Protein AF-A0A7S0S6U3-F1 (afdb_monomer_lite)

Structure (mmCIF, N/CA/C/O backbone):
data_AF-A0A7S0S6U3-F1
#
_entry.id   AF-A0A7S0S6U3-F1
#
loop_
_atom_site.group_PDB
_atom_site.id
_atom_site.type_symbol
_atom_site.label_atom_id
_atom_site.label_alt_id
_atom_site.label_comp_id
_atom_site.label_asym_id
_atom_site.label_entity_id
_atom_site.label_seq_id
_atom_site.pdbx_PDB_ins_code
_atom_site.Cartn_x
_atom_site.Cartn_y
_atom_site.Cartn_z
_atom_site.occupancy
_atom_site.B_iso_or_equiv
_atom_site.auth_seq_id
_atom_site.auth_comp_id
_atom_site.auth_asym_id
_atom_site.auth_atom_id
_atom_site.pdbx_PDB_model_num
ATOM 1 N N . MET A 1 1 ? -15.377 27.825 -7.750 1.00 37.22 1 MET A N 1
ATOM 2 C CA . MET A 1 1 ? -15.657 27.332 -6.383 1.00 37.22 1 MET A CA 1
ATOM 3 C C . MET A 1 1 ? -16.289 25.958 -6.512 1.00 37.22 1 MET A C 1
ATOM 5 O O . MET A 1 1 ? -17.388 25.868 -7.039 1.00 37.22 1 MET A O 1
ATOM 9 N N . GLY A 1 2 ? -15.567 24.891 -6.162 1.00 43.28 2 GLY A N 1
ATOM 10 C CA . GLY A 1 2 ? -16.087 23.524 -6.262 1.00 43.28 2 GLY A CA 1
ATOM 11 C C . GLY A 1 2 ? -17.053 23.244 -5.116 1.00 43.28 2 GLY A C 1
ATOM 12 O O . GLY A 1 2 ? -16.678 23.389 -3.955 1.00 43.28 2 GLY A O 1
ATOM 13 N N . ALA A 1 3 ? -18.295 22.890 -5.434 1.00 48.72 3 ALA A N 1
ATOM 14 C CA . ALA A 1 3 ? -19.284 22.514 -4.436 1.00 48.72 3 ALA A CA 1
ATOM 15 C C . ALA A 1 3 ? -18.858 21.204 -3.755 1.00 48.72 3 ALA A C 1
ATOM 17 O O . ALA A 1 3 ? -18.803 20.155 -4.398 1.00 48.72 3 ALA A O 1
ATOM 18 N N . SER A 1 4 ? -18.578 21.270 -2.452 1.00 55.97 4 SER A N 1
ATOM 19 C CA . SER A 1 4 ? -18.509 20.099 -1.574 1.00 55.97 4 SER A CA 1
ATOM 20 C C . SER A 1 4 ? -19.783 19.271 -1.764 1.00 55.97 4 SER A C 1
ATOM 22 O O . SER A 1 4 ? -20.866 19.721 -1.403 1.00 55.97 4 SER A O 1
ATOM 24 N N . HIS A 1 5 ? -19.663 18.079 -2.352 1.00 63.97 5 HIS A N 1
ATOM 25 C CA . HIS A 1 5 ? -20.781 17.155 -2.590 1.00 63.97 5 HIS A CA 1
ATOM 26 C C . HIS A 1 5 ? -21.331 16.496 -1.313 1.00 63.97 5 HIS A C 1
ATOM 28 O O . HIS A 1 5 ? -22.288 15.731 -1.398 1.00 63.97 5 HIS A O 1
ATOM 34 N N . ASN A 1 6 ? -20.773 16.789 -0.133 1.00 62.25 6 ASN A N 1
ATOM 35 C CA . ASN A 1 6 ? -21.321 16.278 1.117 1.00 62.25 6 ASN A CA 1
ATOM 36 C C . ASN A 1 6 ? -22.370 17.232 1.702 1.00 62.25 6 ASN A C 1
ATOM 38 O O . ASN A 1 6 ? -22.100 18.433 1.816 1.00 62.25 6 ASN A O 1
ATOM 42 N N . PRO A 1 7 ? -23.536 16.707 2.131 1.00 70.31 7 PRO A N 1
ATOM 43 C CA . PRO A 1 7 ? -24.468 17.455 2.958 1.00 70.31 7 PRO A CA 1
ATOM 44 C C . PRO A 1 7 ? -23.747 18.019 4.190 1.00 70.31 7 PRO A C 1
ATOM 46 O O . PRO A 1 7 ? -22.900 17.326 4.768 1.00 70.31 7 PRO A O 1
ATOM 49 N N . PRO A 1 8 ? -24.067 19.250 4.621 1.00 74.44 8 PRO A N 1
ATOM 50 C CA . PRO A 1 8 ? -23.479 19.817 5.827 1.00 74.44 8 PRO A CA 1
ATOM 51 C C . PRO A 1 8 ? -23.722 18.885 7.024 1.00 74.44 8 PRO A C 1
ATOM 53 O O . PRO A 1 8 ? -24.840 18.426 7.249 1.00 74.44 8 PRO A O 1
ATOM 56 N N . GLY A 1 9 ? -22.658 18.592 7.776 1.00 78.00 9 GLY A N 1
ATOM 57 C CA . GLY A 1 9 ? -22.704 17.722 8.956 1.00 78.00 9 GLY A CA 1
ATOM 58 C C . GLY A 1 9 ? -22.452 16.230 8.703 1.00 78.00 9 GLY A C 1
ATOM 59 O O . GLY A 1 9 ? -22.472 15.464 9.664 1.00 78.00 9 GLY A O 1
ATOM 60 N N . ILE A 1 10 ? -22.192 15.800 7.460 1.00 84.94 10 ILE A N 1
ATOM 61 C CA . ILE A 1 10 ? -21.750 14.426 7.169 1.00 84.94 10 ILE A CA 1
ATOM 62 C C . ILE A 1 10 ? -20.241 14.395 6.940 1.00 84.94 10 ILE A C 1
ATOM 64 O O . ILE A 1 10 ? -19.713 15.029 6.025 1.00 84.94 10 ILE A O 1
ATOM 68 N N . GLU A 1 11 ? -19.564 13.585 7.745 1.00 88.31 11 GLU A N 1
ATOM 69 C CA . GLU A 1 11 ? -18.133 13.330 7.634 1.00 88.31 11 GLU A CA 1
ATOM 70 C C . GLU A 1 11 ? -17.873 11.876 7.231 1.00 88.31 11 GLU A C 1
ATOM 72 O O . GLU A 1 11 ? -18.615 10.964 7.599 1.00 88.31 11 GLU A O 1
ATOM 77 N N . CYS A 1 12 ? -16.790 11.660 6.485 1.00 91.44 12 CYS A N 1
ATOM 78 C CA . CYS A 1 12 ? -16.298 10.337 6.124 1.00 91.44 12 CYS A CA 1
ATOM 79 C C . CYS A 1 12 ? -14.858 10.209 6.615 1.00 91.44 12 CYS A C 1
ATOM 81 O O . CYS A 1 12 ? -14.012 11.042 6.291 1.00 91.44 12 CYS A O 1
ATOM 83 N N . TRP A 1 13 ? -14.593 9.165 7.393 1.00 93.12 13 TRP A N 1
ATOM 84 C CA . TRP A 1 13 ? -13.302 8.924 8.023 1.00 93.12 13 TRP A CA 1
ATOM 85 C C . TRP A 1 13 ? -12.777 7.550 7.624 1.00 93.12 13 TRP A C 1
ATOM 87 O O . TRP A 1 13 ? -13.527 6.576 7.585 1.00 93.12 13 TRP A O 1
ATOM 97 N N . THR A 1 14 ? -11.472 7.465 7.370 1.00 93.94 14 THR A N 1
ATOM 98 C CA . THR A 1 14 ? -10.756 6.191 7.249 1.00 93.94 14 THR A CA 1
ATOM 99 C C . THR A 1 14 ? -9.864 6.034 8.468 1.00 93.94 14 THR A C 1
ATOM 101 O O . THR A 1 14 ? -9.012 6.881 8.727 1.00 93.94 14 THR A O 1
ATOM 104 N N . LEU A 1 15 ? -10.072 4.959 9.223 1.00 94.12 15 LEU A N 1
ATOM 105 C CA . LEU A 1 15 ? -9.249 4.610 10.376 1.00 94.12 15 LEU A CA 1
ATOM 106 C C . LEU A 1 15 ? -8.333 3.458 9.976 1.00 94.12 15 LEU A C 1
ATOM 108 O O . LEU A 1 15 ? -8.805 2.441 9.470 1.00 94.12 15 LEU A O 1
ATOM 112 N N . ILE A 1 16 ? -7.031 3.625 10.192 1.00 92.19 16 ILE A N 1
ATOM 113 C CA . ILE A 1 16 ? -6.017 2.636 9.823 1.00 92.19 16 ILE A CA 1
ATOM 114 C C . ILE A 1 16 ? -5.422 2.066 11.110 1.00 92.19 16 ILE A C 1
ATOM 116 O O . ILE A 1 16 ? -4.997 2.812 11.992 1.00 92.19 16 ILE A O 1
ATOM 120 N N . SER A 1 17 ? -5.421 0.740 11.232 1.00 91.69 17 SER A N 1
ATOM 121 C CA . SER A 1 17 ? -4.777 0.045 12.346 1.00 91.69 17 SER A CA 1
ATOM 122 C C . SER A 1 17 ? -3.273 -0.103 12.119 1.00 91.69 17 SER A C 1
ATOM 124 O O . SER A 1 17 ? -2.797 -0.007 10.993 1.00 91.69 17 SER A O 1
ATOM 126 N N . SER A 1 18 ? -2.528 -0.473 13.160 1.00 88.81 18 SER A N 1
ATOM 127 C CA . SER A 1 18 ? -1.154 -0.953 12.975 1.00 88.81 18 SER A CA 1
ATOM 128 C C . SER A 1 18 ? -1.105 -2.308 12.257 1.00 88.81 18 SER A C 1
ATOM 130 O O . SER A 1 18 ? -2.077 -3.076 12.257 1.00 88.81 18 SER A O 1
ATOM 132 N N . SER A 1 19 ? 0.062 -2.645 11.708 1.00 86.25 19 SER A N 1
ATOM 133 C CA . SER A 1 19 ? 0.347 -3.945 11.091 1.00 86.25 19 SER A CA 1
ATOM 134 C C . SER A 1 19 ? 0.195 -5.104 12.083 1.00 86.25 19 SER A C 1
ATOM 136 O O . SER A 1 19 ? -0.374 -6.148 11.753 1.00 86.25 19 SER A O 1
ATOM 138 N N . ALA A 1 20 ? 0.636 -4.911 13.331 1.00 88.62 20 ALA A N 1
ATOM 139 C CA . ALA A 1 20 ? 0.508 -5.897 14.401 1.00 88.62 20 ALA A CA 1
ATOM 140 C C . ALA A 1 20 ? -0.963 -6.211 14.716 1.00 88.62 20 ALA A C 1
ATOM 142 O O . ALA A 1 20 ? -1.332 -7.379 14.854 1.00 88.62 20 ALA A O 1
ATOM 143 N N . TYR A 1 21 ? -1.811 -5.180 14.773 1.00 92.81 21 TYR A N 1
ATOM 144 C CA . TYR A 1 21 ? -3.244 -5.350 14.988 1.00 92.81 21 TYR A CA 1
ATOM 145 C C . TYR A 1 21 ? -3.914 -6.057 13.802 1.00 92.81 21 TYR A C 1
ATOM 147 O O . TYR A 1 21 ? -4.679 -7.004 14.001 1.00 92.81 21 TYR A O 1
ATOM 155 N N . GLY A 1 22 ? -3.578 -5.661 12.568 1.00 92.06 22 GLY A N 1
ATOM 156 C CA . GLY A 1 22 ? -4.076 -6.322 11.358 1.00 92.06 22 GLY A CA 1
ATOM 157 C C . GLY A 1 22 ? -3.697 -7.806 11.303 1.00 92.06 22 GLY A C 1
ATOM 158 O O . GLY A 1 22 ? -4.527 -8.651 10.971 1.00 92.06 22 GLY A O 1
ATOM 159 N N . LYS A 1 23 ? -2.472 -8.156 11.717 1.00 91.25 23 LYS A N 1
ATOM 160 C CA . LYS A 1 23 ? -2.008 -9.550 11.806 1.00 91.25 23 LYS A CA 1
ATOM 161 C C . LYS A 1 23 ? -2.785 -10.364 12.845 1.00 91.25 23 LYS A C 1
ATOM 163 O O . LYS A 1 23 ? -3.073 -11.531 12.593 1.00 91.25 23 LYS A O 1
ATOM 168 N N . ALA A 1 24 ? -3.122 -9.763 13.986 1.00 93.75 24 ALA A N 1
ATOM 169 C CA . ALA A 1 24 ? -3.873 -10.422 15.056 1.00 93.75 24 ALA A CA 1
ATOM 170 C C . ALA A 1 24 ? -5.357 -10.655 14.712 1.00 93.75 24 ALA A C 1
ATOM 172 O O . ALA A 1 24 ? -5.961 -11.578 15.247 1.00 93.75 24 ALA A O 1
ATOM 173 N N . ASN A 1 25 ? -5.931 -9.853 13.809 1.00 94.00 25 ASN A N 1
ATOM 174 C CA . ASN A 1 25 ? -7.333 -9.950 13.377 1.00 94.00 25 ASN A CA 1
ATOM 175 C C . ASN A 1 25 ? -7.464 -10.464 11.928 1.00 94.00 25 ASN A C 1
ATOM 177 O O . ASN A 1 25 ? -8.429 -10.153 11.232 1.00 94.00 25 ASN A O 1
ATOM 181 N N . LYS A 1 26 ? -6.470 -11.220 11.442 1.00 92.88 26 LYS A N 1
ATOM 182 C CA . LYS A 1 26 ? -6.424 -11.696 10.056 1.00 92.88 26 LYS A CA 1
ATOM 183 C C . LYS A 1 26 ? -7.565 -12.676 9.764 1.00 92.88 26 LYS A C 1
ATOM 185 O O . LYS A 1 26 ? -7.751 -13.659 10.474 1.00 92.88 26 LYS A O 1
ATOM 190 N N . VAL A 1 27 ? -8.261 -12.435 8.658 1.00 94.00 27 VAL A N 1
ATOM 191 C CA . VAL A 1 27 ? -9.357 -13.250 8.106 1.00 94.00 27 VAL A CA 1
ATOM 192 C C . VAL A 1 27 ? -9.199 -13.352 6.580 1.00 94.00 27 VAL A C 1
ATOM 194 O O . VAL A 1 27 ? -8.316 -12.684 6.029 1.00 94.00 27 VAL A O 1
ATOM 197 N N . PRO A 1 28 ? -9.989 -14.176 5.864 1.00 91.94 28 PRO A N 1
ATOM 198 C CA . PRO A 1 28 ? -10.015 -14.136 4.403 1.00 91.94 28 PRO A CA 1
ATOM 199 C C . PRO A 1 28 ? -10.302 -12.717 3.891 1.00 91.94 28 PRO A C 1
ATOM 201 O O . PRO A 1 28 ? -11.307 -12.112 4.253 1.00 91.94 28 PRO A O 1
ATOM 204 N N . GLN A 1 29 ? -9.404 -12.181 3.059 1.00 86.06 29 GLN A N 1
ATOM 205 C CA . GLN A 1 29 ? -9.428 -10.774 2.634 1.00 86.06 29 GLN A CA 1
ATOM 206 C C . GLN A 1 29 ? -10.718 -10.387 1.892 1.00 86.06 29 GLN A C 1
ATOM 208 O O . GLN A 1 29 ? -11.240 -9.297 2.108 1.00 86.06 29 GLN A O 1
ATOM 213 N N . GLU A 1 30 ? -11.235 -11.294 1.062 1.00 88.62 30 GLU A N 1
ATOM 214 C CA . GLU A 1 30 ? -12.444 -11.081 0.251 1.00 88.62 30 GLU A CA 1
ATOM 215 C C . GLU A 1 30 ? -13.747 -11.381 1.012 1.00 88.62 30 GLU A C 1
ATOM 217 O O . GLU A 1 30 ? -14.837 -11.174 0.488 1.00 88.62 30 GLU A O 1
ATOM 222 N N . ALA A 1 31 ? -13.649 -11.902 2.239 1.00 90.62 31 ALA A N 1
ATOM 223 C CA . ALA A 1 31 ? -14.791 -12.374 3.016 1.00 90.62 31 ALA A CA 1
ATOM 224 C C . ALA A 1 31 ? -14.548 -12.155 4.514 1.00 90.62 31 ALA A C 1
ATOM 226 O O . ALA A 1 31 ? -14.377 -13.106 5.279 1.00 90.62 31 ALA A O 1
ATOM 227 N N . VAL A 1 32 ? -14.502 -10.884 4.924 1.00 93.88 32 VAL A N 1
ATOM 228 C CA . VAL A 1 32 ? -14.425 -10.499 6.339 1.00 93.88 32 VAL A CA 1
ATOM 229 C C . VAL A 1 32 ? -15.746 -10.884 7.020 1.00 93.88 32 VAL A C 1
ATOM 231 O O . VAL A 1 32 ? -16.784 -10.357 6.622 1.00 93.88 32 VAL A O 1
ATOM 234 N N . PRO A 1 33 ? -15.744 -11.778 8.029 1.00 96.06 33 PRO A N 1
ATOM 235 C CA . PRO A 1 33 ? -16.956 -12.112 8.773 1.00 96.06 33 PRO A CA 1
ATOM 236 C C . PRO A 1 33 ? -17.520 -10.887 9.500 1.00 96.06 33 PRO A C 1
ATOM 238 O O . PRO A 1 33 ? -16.756 -10.058 10.006 1.00 96.06 33 PRO A O 1
ATOM 241 N N . GLU A 1 34 ? -18.845 -10.795 9.590 1.00 96.12 34 GLU A N 1
ATOM 242 C CA . GLU A 1 34 ? -19.541 -9.654 10.197 1.00 96.12 34 GLU A CA 1
ATOM 243 C C . GLU A 1 34 ? -19.121 -9.446 11.661 1.00 96.12 34 GLU A C 1
ATOM 245 O O . GLU A 1 34 ? -18.909 -8.318 12.101 1.00 96.12 34 GLU A O 1
ATOM 250 N N . GLU A 1 35 ? -18.886 -10.526 12.409 1.00 96.69 35 GLU A N 1
ATOM 251 C CA . GLU A 1 35 ? -18.448 -10.458 13.806 1.00 96.69 35 GLU A CA 1
ATOM 252 C C . GLU A 1 35 ? -17.072 -9.788 13.934 1.00 96.69 35 GLU A C 1
ATOM 254 O O . GLU A 1 35 ? -16.819 -9.008 14.857 1.00 96.69 35 GLU A O 1
ATOM 259 N N . VAL A 1 36 ? -16.174 -10.060 12.982 1.00 96.25 36 VAL A N 1
ATOM 260 C CA . VAL A 1 36 ? -14.833 -9.464 12.946 1.00 96.25 36 VAL A CA 1
ATOM 261 C C . VAL A 1 36 ? -14.908 -8.010 12.501 1.00 96.25 36 VAL A C 1
ATOM 263 O O . VAL A 1 36 ? -14.241 -7.166 13.099 1.00 96.25 36 VAL A O 1
ATOM 266 N N . HIS A 1 37 ? -15.751 -7.690 11.515 1.00 96.31 37 HIS A N 1
ATOM 267 C CA . HIS A 1 37 ? -16.019 -6.305 11.120 1.00 96.31 37 HIS A CA 1
ATOM 268 C C . HIS A 1 37 ? -16.507 -5.481 12.313 1.00 96.31 37 HIS A C 1
ATOM 270 O O . HIS A 1 37 ? -15.945 -4.422 12.593 1.00 96.31 37 HIS A O 1
ATOM 276 N N . GLN A 1 38 ? -17.515 -5.963 13.044 1.00 96.06 38 GLN A N 1
ATOM 277 C CA . GLN A 1 38 ? -18.093 -5.252 14.188 1.00 96.06 38 GLN A CA 1
ATOM 278 C C . GLN A 1 38 ? -17.073 -5.046 15.310 1.00 96.06 38 GLN A C 1
ATOM 280 O O . GLN A 1 38 ? -16.967 -3.942 15.857 1.00 96.06 38 GLN A O 1
ATOM 285 N N . LYS A 1 39 ? -16.284 -6.082 15.618 1.00 96.81 39 LYS A N 1
ATOM 286 C CA . LYS A 1 39 ? -15.189 -6.009 16.592 1.00 96.81 39 LYS A CA 1
ATOM 287 C C . LYS A 1 39 ? -14.160 -4.948 16.197 1.00 96.81 39 LYS A C 1
ATOM 289 O O . LYS A 1 39 ? -13.886 -4.046 16.987 1.00 96.81 39 LYS A O 1
ATOM 294 N N . VAL A 1 40 ? -13.614 -5.032 14.981 1.00 96.88 40 VAL A N 1
ATOM 295 C CA . VAL A 1 40 ? -12.551 -4.130 14.505 1.00 96.88 40 VAL A CA 1
ATOM 296 C C . VAL A 1 40 ? -13.050 -2.690 14.401 1.00 96.88 40 VAL A C 1
ATOM 298 O O . VAL A 1 40 ? -12.382 -1.778 14.882 1.00 96.88 40 VAL A O 1
ATOM 301 N N . ALA A 1 41 ? -14.241 -2.468 13.839 1.00 96.31 41 ALA A N 1
ATOM 302 C CA . ALA A 1 41 ? -14.831 -1.134 13.752 1.00 96.31 41 ALA A CA 1
ATOM 303 C C . ALA A 1 41 ? -15.036 -0.515 15.145 1.00 96.31 41 ALA A C 1
ATOM 305 O O . ALA A 1 41 ? -14.718 0.655 15.358 1.00 96.31 41 ALA A O 1
ATOM 306 N N . GLY A 1 42 ? -15.522 -1.305 16.107 1.00 95.75 42 GLY A N 1
ATOM 307 C CA . GLY A 1 42 ? -15.691 -0.871 17.490 1.00 95.75 42 GLY A CA 1
ATOM 308 C C . GLY A 1 42 ? -14.376 -0.483 18.164 1.00 95.75 42 GLY A C 1
ATOM 309 O O . GLY A 1 42 ? -14.281 0.599 18.737 1.00 95.75 42 GLY A O 1
ATOM 310 N N . GLU A 1 43 ? -13.358 -1.337 18.054 1.00 96.81 43 GLU A N 1
ATOM 311 C CA . GLU A 1 43 ? -12.037 -1.107 18.650 1.00 96.81 43 GLU A CA 1
ATOM 312 C C . GLU A 1 43 ? -11.325 0.112 18.032 1.00 96.81 43 GLU A C 1
ATOM 314 O O . GLU A 1 43 ? -10.714 0.898 18.757 1.00 96.81 43 GLU A O 1
ATOM 319 N N . LEU A 1 44 ? -11.446 0.333 16.716 1.00 96.44 44 LEU A N 1
ATOM 320 C CA . LEU A 1 44 ? -10.885 1.520 16.057 1.00 96.44 44 LEU A CA 1
ATOM 321 C C . LEU A 1 44 ? -11.612 2.815 16.446 1.00 96.44 44 LEU A C 1
ATOM 323 O O . LEU A 1 44 ? -10.961 3.846 16.617 1.00 96.44 44 LEU A O 1
ATOM 327 N N . LEU A 1 45 ? -12.934 2.780 16.631 1.00 96.31 45 LEU A N 1
ATOM 328 C CA . LEU A 1 45 ? -13.690 3.935 17.130 1.00 96.31 45 LEU A CA 1
ATOM 329 C C . LEU A 1 45 ? -13.354 4.255 18.591 1.00 96.31 45 LEU A C 1
ATOM 331 O O . LEU A 1 45 ? -13.224 5.426 18.944 1.00 96.31 45 LEU A O 1
ATOM 335 N N . ASP A 1 46 ? -13.164 3.238 19.435 1.00 95.81 46 ASP A N 1
ATOM 336 C CA . ASP A 1 46 ? -12.699 3.439 20.811 1.00 95.81 46 ASP A CA 1
ATOM 337 C C . ASP A 1 46 ? -11.289 4.056 20.834 1.00 95.81 46 ASP A C 1
ATOM 339 O O . ASP A 1 46 ? -11.037 5.000 21.587 1.00 95.81 46 ASP A O 1
ATOM 343 N N . ALA A 1 47 ? -10.386 3.592 19.962 1.00 94.44 47 ALA A N 1
ATOM 344 C CA . ALA A 1 47 ? -9.050 4.168 19.816 1.00 94.44 47 ALA A CA 1
ATOM 345 C C . ALA A 1 47 ? -9.090 5.625 19.320 1.00 94.44 47 ALA A C 1
ATOM 347 O O . ALA A 1 47 ? -8.354 6.469 19.836 1.00 94.44 47 ALA A O 1
ATOM 348 N N . LEU A 1 48 ? -9.975 5.946 18.368 1.00 94.69 48 LEU A N 1
ATOM 349 C CA . LEU A 1 48 ? -10.198 7.318 17.908 1.00 94.69 48 LEU A CA 1
ATOM 350 C C . LEU A 1 48 ? -10.691 8.214 19.051 1.00 94.69 48 LEU A C 1
ATOM 352 O O . LEU A 1 48 ? -10.151 9.299 19.263 1.00 94.69 48 LEU A O 1
ATOM 356 N N . ALA A 1 49 ? -11.686 7.760 19.815 1.00 95.06 49 ALA A N 1
ATOM 357 C CA . ALA A 1 49 ? -12.197 8.499 20.964 1.00 95.06 49 ALA A CA 1
ATOM 358 C C . ALA A 1 49 ? -11.092 8.783 21.992 1.00 95.06 49 ALA A C 1
ATOM 360 O O . ALA A 1 49 ? -10.960 9.918 22.455 1.00 95.06 49 ALA A O 1
ATOM 361 N N . ALA A 1 50 ? -10.258 7.783 22.291 1.00 93.69 50 ALA A N 1
ATOM 362 C CA . ALA A 1 50 ? -9.110 7.940 23.175 1.00 93.69 50 ALA A CA 1
ATOM 363 C C . ALA A 1 50 ? -8.091 8.955 22.625 1.00 93.69 50 ALA A C 1
ATOM 365 O O . ALA A 1 50 ? -7.653 9.839 23.362 1.00 93.69 50 ALA A O 1
ATOM 366 N N . ALA A 1 51 ? -7.762 8.894 21.330 1.00 91.56 51 ALA A N 1
ATOM 367 C CA . ALA A 1 51 ? -6.843 9.834 20.681 1.00 91.56 51 ALA A CA 1
ATOM 368 C C . ALA A 1 51 ? -7.357 11.287 20.710 1.00 91.56 51 ALA A C 1
ATOM 370 O O . ALA A 1 51 ? -6.570 12.229 20.839 1.00 91.56 51 ALA A O 1
ATOM 371 N N . LEU A 1 52 ? -8.680 11.463 20.646 1.00 92.94 52 LEU A N 1
ATOM 372 C CA . LEU A 1 52 ? -9.365 12.751 20.769 1.00 92.94 52 LEU A CA 1
ATOM 373 C C . LEU A 1 52 ? -9.594 13.191 22.228 1.00 92.94 52 LEU A C 1
ATOM 375 O O . LEU A 1 52 ? -10.169 14.255 22.454 1.00 92.94 52 LEU A O 1
ATOM 379 N N . GLY A 1 53 ? -9.176 12.397 23.221 1.00 93.81 53 GLY A N 1
ATOM 380 C CA . GLY A 1 53 ? -9.366 12.704 24.641 1.00 93.81 53 GLY A CA 1
ATOM 381 C C . GLY A 1 53 ? -10.831 12.681 25.086 1.00 93.81 53 GLY A C 1
ATOM 382 O O . GLY A 1 53 ? -11.222 13.465 25.948 1.00 93.81 53 GLY A O 1
ATOM 383 N N . ARG A 1 54 ? -11.666 11.825 24.483 1.00 92.44 54 ARG A N 1
ATOM 384 C CA . ARG A 1 54 ? -13.095 11.700 24.800 1.00 92.44 54 ARG A CA 1
ATOM 385 C C . ARG A 1 54 ? -13.313 10.633 25.890 1.00 92.44 54 ARG A C 1
ATOM 387 O O . ARG A 1 54 ? -13.213 9.444 25.594 1.00 92.44 54 ARG A O 1
ATOM 394 N N . PRO A 1 55 ? -13.660 11.015 27.136 1.00 82.94 55 PRO A N 1
ATOM 395 C CA . PRO A 1 55 ? -13.734 10.084 28.269 1.00 82.94 55 PRO A CA 1
ATOM 396 C C . PRO A 1 55 ? -14.895 9.074 28.200 1.00 82.94 55 PRO A C 1
ATOM 398 O O . PRO A 1 55 ? -14.902 8.115 28.962 1.00 82.94 55 PRO A O 1
ATOM 401 N N . GLY A 1 56 ? -15.857 9.248 27.286 1.00 86.81 56 GLY A N 1
ATOM 402 C CA . GLY A 1 56 ? -16.963 8.304 27.062 1.00 86.81 56 GLY A CA 1
ATOM 403 C C . GLY A 1 56 ? -16.684 7.211 26.020 1.00 86.81 56 GLY A C 1
ATOM 404 O O . GLY A 1 56 ? -17.623 6.545 25.585 1.00 86.81 56 GLY A O 1
ATOM 405 N N . GLY A 1 57 ? -15.433 7.050 25.568 1.00 90.69 57 GLY A N 1
ATOM 406 C CA . GLY A 1 57 ? -15.076 6.094 24.511 1.00 90.69 57 GLY A CA 1
ATOM 407 C C . GLY A 1 57 ? -15.840 6.364 23.210 1.00 90.69 57 GLY A C 1
ATOM 408 O O . GLY A 1 57 ? -16.222 7.508 22.938 1.00 90.69 57 GLY A O 1
ATOM 409 N N . ARG A 1 58 ? -16.116 5.323 22.410 1.00 91.69 58 ARG A N 1
ATOM 410 C CA . ARG A 1 58 ? -16.870 5.489 21.153 1.00 91.69 58 ARG A CA 1
ATOM 411 C C . ARG A 1 58 ? -18.266 6.097 21.333 1.00 91.69 58 ARG A C 1
ATOM 413 O O . ARG A 1 58 ? -18.775 6.696 20.396 1.00 91.69 58 ARG A O 1
ATOM 420 N N . ALA A 1 59 ? -18.890 5.966 22.508 1.00 92.75 59 ALA A N 1
ATOM 421 C CA . ALA A 1 59 ? -20.226 6.514 22.769 1.00 92.75 59 ALA A CA 1
ATOM 422 C C . ALA A 1 59 ? -20.236 8.051 22.844 1.00 92.75 59 ALA A C 1
ATOM 424 O O . ALA A 1 59 ? -21.282 8.669 22.672 1.00 92.75 59 ALA A O 1
ATOM 425 N N . ALA A 1 60 ? -19.073 8.670 23.074 1.00 92.94 60 ALA A N 1
ATOM 426 C CA . ALA A 1 60 ? -18.899 10.119 23.018 1.00 92.94 60 ALA A CA 1
ATOM 427 C C . ALA A 1 60 ? -18.638 10.647 21.593 1.00 92.94 60 ALA A C 1
ATOM 429 O O . ALA A 1 60 ? -18.482 11.857 21.414 1.00 92.94 60 ALA A O 1
ATOM 430 N N . LEU A 1 61 ? -18.552 9.765 20.592 1.00 91.94 61 LEU A N 1
ATOM 431 C CA . LEU A 1 61 ? -18.434 10.137 19.184 1.00 91.94 61 LEU A CA 1
ATOM 432 C C . LEU A 1 61 ? -19.824 10.217 18.530 1.00 91.94 61 LEU A C 1
ATOM 434 O O . LEU A 1 61 ? -20.746 9.517 18.959 1.00 91.94 61 LEU A O 1
ATOM 438 N N . PRO A 1 62 ? -19.991 11.019 17.462 1.00 91.00 62 PRO A N 1
ATOM 439 C CA . PRO A 1 62 ? -21.180 10.943 16.624 1.00 91.00 62 PRO A CA 1
ATOM 440 C C . PRO A 1 62 ? -21.419 9.511 16.128 1.00 91.00 62 PRO A C 1
ATOM 442 O O . PRO A 1 62 ? -20.482 8.801 15.757 1.00 91.00 62 PRO A O 1
ATOM 445 N N . ARG A 1 63 ? -22.686 9.084 16.102 1.00 90.31 63 ARG A N 1
ATOM 446 C CA . ARG A 1 63 ? -23.056 7.743 15.636 1.00 90.31 63 ARG A CA 1
ATOM 447 C C . ARG A 1 63 ? -22.642 7.563 14.174 1.00 90.31 63 ARG A C 1
ATOM 449 O O . ARG A 1 63 ? -23.133 8.279 13.303 1.00 90.31 63 ARG A O 1
ATOM 456 N N . ALA A 1 64 ? -21.821 6.551 13.899 1.00 92.19 64 ALA A N 1
ATOM 457 C CA . ALA A 1 64 ? -21.512 6.154 12.531 1.00 92.19 64 ALA A CA 1
ATOM 458 C C . ALA A 1 64 ? -22.790 5.667 11.826 1.00 92.19 64 ALA A C 1
ATOM 460 O O . ALA A 1 64 ? -23.460 4.742 12.291 1.00 92.19 64 ALA A O 1
ATOM 461 N N . LEU A 1 65 ? -23.140 6.309 10.710 1.00 92.62 65 LEU A N 1
ATOM 462 C CA . LEU A 1 65 ? -24.288 5.914 9.885 1.00 92.62 65 LEU A CA 1
ATOM 463 C C . LEU A 1 65 ? -23.991 4.661 9.055 1.00 92.62 65 LEU A C 1
ATOM 465 O O . LEU A 1 65 ? -24.904 3.910 8.726 1.00 92.62 65 LEU A O 1
ATOM 469 N N . TYR A 1 66 ? -22.716 4.451 8.729 1.00 93.44 66 TYR A N 1
ATOM 470 C CA . TYR A 1 66 ? -22.221 3.348 7.922 1.00 93.44 66 TYR A CA 1
ATOM 471 C C . TYR A 1 66 ? -20.778 3.028 8.322 1.00 93.44 66 TYR A C 1
ATOM 473 O O . TYR A 1 66 ? -19.991 3.938 8.586 1.00 93.44 66 TYR A O 1
ATOM 481 N N . THR A 1 67 ? -20.428 1.743 8.353 1.00 94.94 67 THR A N 1
ATOM 482 C CA . THR A 1 67 ? -19.056 1.273 8.570 1.00 94.94 67 THR A CA 1
ATOM 483 C C . THR A 1 67 ? -18.711 0.198 7.549 1.00 94.94 67 THR A C 1
ATOM 485 O O . THR A 1 67 ? -19.545 -0.633 7.194 1.00 94.94 67 THR A O 1
ATOM 488 N N . ARG A 1 68 ? -17.463 0.206 7.075 1.00 94.06 68 ARG A N 1
ATOM 489 C CA . ARG A 1 68 ? -16.891 -0.853 6.240 1.00 94.06 68 ARG A CA 1
ATOM 490 C C . ARG A 1 68 ? -15.498 -1.187 6.743 1.00 94.06 68 ARG A C 1
ATOM 492 O O . ARG A 1 68 ? -14.690 -0.283 6.932 1.00 94.06 68 ARG A O 1
ATOM 499 N N . CYS A 1 69 ? -15.222 -2.471 6.932 1.00 93.50 69 CYS A N 1
ATOM 500 C CA . CYS A 1 69 ? -13.889 -2.965 7.239 1.00 93.50 69 CYS A CA 1
ATOM 501 C C . CYS A 1 69 ? -13.261 -3.569 5.978 1.00 93.50 69 CYS A C 1
ATOM 503 O O . CYS A 1 69 ? -13.915 -4.313 5.250 1.00 93.50 69 CYS A O 1
ATOM 505 N N . GLN A 1 70 ? -11.989 -3.260 5.728 1.00 92.56 70 GLN A N 1
ATOM 506 C CA . GLN A 1 70 ? -11.203 -3.884 4.668 1.00 92.56 70 GLN A CA 1
ATOM 507 C C . GLN A 1 70 ? -9.862 -4.331 5.239 1.00 92.56 70 GLN A C 1
ATOM 509 O O . GLN A 1 70 ? -9.148 -3.543 5.859 1.00 92.56 70 GLN A O 1
ATOM 514 N N . LEU A 1 71 ? -9.519 -5.595 5.001 1.00 92.00 71 LEU A N 1
ATOM 515 C CA . LEU A 1 71 ? -8.199 -6.128 5.301 1.00 92.00 71 LEU A CA 1
ATOM 516 C C . LEU A 1 71 ? -7.316 -6.033 4.055 1.00 92.00 71 LEU A C 1
ATOM 518 O O . LEU A 1 71 ? -7.764 -6.331 2.950 1.00 92.00 71 LEU A O 1
ATOM 522 N N . TRP A 1 72 ? -6.052 -5.667 4.245 1.00 89.81 72 TRP A N 1
ATOM 523 C CA . TRP A 1 72 ? -5.062 -5.558 3.178 1.00 89.81 72 TRP A CA 1
ATOM 524 C C . TRP A 1 72 ? -3.867 -6.452 3.521 1.00 89.81 72 TRP A C 1
ATOM 526 O O . TRP A 1 72 ? -3.058 -6.114 4.383 1.00 89.81 72 TRP A O 1
ATOM 536 N N . GLY A 1 73 ? -3.769 -7.625 2.885 1.00 87.56 73 GLY A N 1
ATOM 537 C CA . GLY A 1 73 ? -2.750 -8.628 3.227 1.00 87.56 73 GLY A CA 1
ATOM 538 C C . GLY A 1 73 ? -1.305 -8.211 2.922 1.00 87.56 73 GLY A C 1
ATOM 539 O O . GLY A 1 73 ? -0.383 -8.710 3.565 1.00 87.56 73 GLY A O 1
ATOM 540 N N . ALA A 1 74 ? -1.122 -7.295 1.971 1.00 87.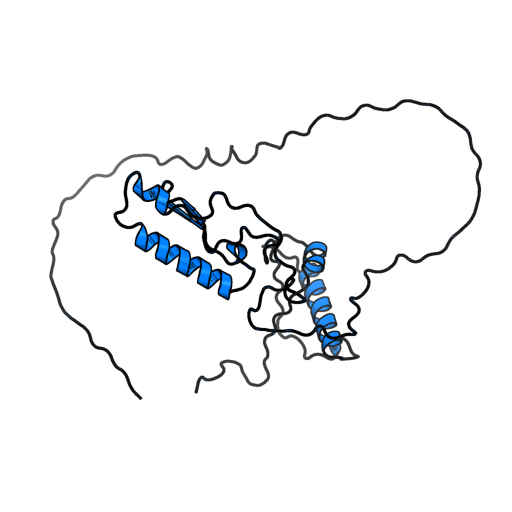88 74 ALA A N 1
ATOM 541 C CA . ALA A 1 74 ? 0.160 -6.725 1.561 1.00 87.88 74 ALA A CA 1
ATOM 542 C C . ALA A 1 74 ? 0.015 -5.207 1.353 1.00 87.88 74 ALA A C 1
ATOM 544 O O . ALA A 1 74 ? 0.285 -4.689 0.276 1.00 87.88 74 ALA A O 1
ATOM 545 N N . ALA A 1 75 ? -0.502 -4.514 2.374 1.00 88.62 75 ALA A N 1
ATOM 546 C CA . ALA A 1 75 ? -0.816 -3.085 2.299 1.00 88.62 75 ALA A CA 1
ATOM 547 C C . ALA A 1 75 ? 0.422 -2.206 2.097 1.00 88.62 75 ALA A C 1
ATOM 549 O O . ALA A 1 75 ? 0.366 -1.224 1.367 1.00 88.62 75 ALA A O 1
ATOM 550 N N . LEU A 1 76 ? 1.510 -2.551 2.792 1.00 89.31 76 LEU A N 1
ATOM 551 C CA . LEU A 1 76 ? 2.742 -1.780 2.839 1.00 89.31 76 LEU A CA 1
ATOM 552 C C . LEU A 1 76 ? 3.944 -2.715 2.679 1.00 89.31 76 LEU A C 1
ATOM 554 O O . LEU A 1 76 ? 3.937 -3.827 3.225 1.00 89.31 76 LEU A O 1
ATOM 558 N N . PRO A 1 77 ? 4.987 -2.277 1.966 1.00 89.75 77 PRO A N 1
ATOM 559 C CA . PRO A 1 77 ? 6.210 -3.041 1.824 1.00 89.75 77 PRO A CA 1
ATOM 560 C C . PRO A 1 77 ? 6.999 -3.065 3.135 1.00 89.75 77 PRO A C 1
ATOM 562 O O . PRO A 1 77 ? 7.003 -2.112 3.911 1.00 89.75 77 PRO A O 1
ATOM 565 N N . THR A 1 78 ? 7.690 -4.176 3.383 1.00 87.81 78 THR A N 1
ATOM 566 C CA . THR A 1 78 ? 8.577 -4.354 4.549 1.00 87.81 78 THR A CA 1
ATOM 567 C C . THR A 1 78 ? 10.056 -4.280 4.171 1.00 87.81 78 THR A C 1
ATOM 569 O O . THR A 1 78 ? 10.924 -4.079 5.022 1.00 87.81 78 THR A O 1
ATOM 572 N N . ASN A 1 79 ? 10.353 -4.412 2.882 1.00 91.06 79 ASN A N 1
ATOM 573 C CA . ASN A 1 79 ? 11.667 -4.259 2.289 1.00 91.06 79 ASN A CA 1
ATOM 574 C C . ASN A 1 79 ? 11.534 -3.629 0.899 1.00 91.06 79 ASN A C 1
ATOM 576 O O . ASN A 1 79 ? 10.444 -3.549 0.336 1.00 91.06 79 ASN A O 1
ATOM 580 N N . THR A 1 80 ? 12.652 -3.151 0.370 1.00 93.31 80 THR A N 1
ATOM 581 C CA . THR A 1 80 ? 12.709 -2.486 -0.924 1.00 93.31 80 THR A CA 1
ATOM 582 C C . THR A 1 80 ? 14.050 -2.764 -1.605 1.00 93.31 80 THR A C 1
ATOM 584 O O . THR A 1 80 ? 15.074 -2.855 -0.918 1.00 93.31 80 THR A O 1
ATOM 587 N N . PRO A 1 81 ? 14.093 -2.928 -2.937 1.00 94.75 81 PRO A N 1
ATOM 588 C CA . PRO A 1 81 ? 15.352 -2.955 -3.669 1.00 94.75 81 PRO A CA 1
ATOM 589 C C . PRO A 1 81 ? 16.008 -1.560 -3.732 1.00 94.75 81 PRO A C 1
ATOM 591 O O . PRO A 1 81 ? 17.222 -1.469 -3.896 1.00 94.75 81 PRO A O 1
ATOM 594 N N . GLY A 1 82 ? 15.252 -0.469 -3.557 1.00 93.75 82 GLY A N 1
ATOM 595 C CA . GLY A 1 82 ? 15.788 0.896 -3.598 1.00 93.75 82 GLY A CA 1
ATOM 596 C C . GLY A 1 82 ? 16.119 1.384 -5.012 1.00 93.75 82 GLY A C 1
ATOM 597 O O . GLY A 1 82 ? 17.068 2.143 -5.194 1.00 93.75 82 GLY A O 1
ATOM 598 N N . VAL A 1 83 ? 15.365 0.932 -6.018 1.00 95.75 83 VAL A N 1
ATOM 599 C CA . VAL A 1 83 ? 15.492 1.345 -7.428 1.00 95.75 83 VAL A CA 1
ATOM 600 C C . VAL A 1 83 ? 14.154 1.873 -7.913 1.00 95.75 83 VAL A C 1
ATOM 602 O O . VAL A 1 83 ? 13.128 1.334 -7.545 1.00 95.75 83 VAL A O 1
ATOM 605 N N . GLU A 1 84 ? 14.121 2.905 -8.751 1.00 96.12 84 GLU A N 1
ATOM 606 C CA . GLU A 1 84 ? 12.835 3.501 -9.153 1.00 96.12 84 GLU A CA 1
ATOM 607 C C . GLU A 1 84 ? 11.979 2.578 -10.024 1.00 96.12 84 GLU A C 1
ATOM 609 O O . GLU A 1 84 ? 10.758 2.625 -9.957 1.00 96.12 84 GLU A O 1
ATOM 614 N N . CYS A 1 85 ? 12.584 1.721 -10.838 1.00 98.12 85 CYS A N 1
ATOM 615 C CA . CYS A 1 85 ? 11.885 0.669 -11.564 1.00 98.12 85 CYS A CA 1
ATOM 616 C C . CYS A 1 85 ? 12.837 -0.500 -11.830 1.00 98.12 85 CYS A C 1
ATOM 618 O O . CYS A 1 85 ? 14.058 -0.363 -11.712 1.00 98.12 85 CYS A O 1
ATOM 620 N N . VAL A 1 86 ? 12.275 -1.648 -12.199 1.00 98.12 86 VAL A N 1
ATOM 621 C CA . VAL A 1 86 ? 13.045 -2.786 -12.708 1.00 98.12 86 VAL A CA 1
ATOM 622 C C . VAL A 1 86 ? 12.716 -2.955 -14.182 1.00 98.12 86 VAL A C 1
ATOM 624 O O . VAL A 1 86 ? 11.544 -2.919 -14.558 1.00 98.12 86 VAL A O 1
ATOM 627 N N . VAL A 1 87 ? 13.737 -3.120 -15.016 1.00 97.88 87 VAL A N 1
ATOM 628 C CA . VAL A 1 87 ? 13.585 -3.300 -16.461 1.00 97.88 87 VAL A CA 1
ATOM 629 C C . VAL A 1 87 ? 14.463 -4.456 -16.906 1.00 97.88 87 VAL A C 1
ATOM 631 O O . VAL A 1 87 ? 15.684 -4.403 -16.759 1.00 97.88 87 VAL A O 1
ATOM 634 N N . ASP A 1 88 ? 13.821 -5.467 -17.485 1.00 96.75 88 ASP A N 1
ATOM 635 C CA . ASP A 1 88 ? 14.466 -6.476 -18.314 1.00 96.75 88 ASP A CA 1
ATOM 636 C C . ASP A 1 88 ? 14.173 -6.151 -19.790 1.00 96.75 88 ASP A C 1
ATOM 638 O O . ASP A 1 88 ? 13.081 -6.448 -20.296 1.00 96.75 88 ASP A O 1
ATOM 642 N N . PRO A 1 89 ? 15.119 -5.513 -20.501 1.00 95.88 89 PRO A N 1
ATOM 643 C CA . PRO A 1 89 ? 14.918 -5.118 -21.889 1.00 95.88 89 PRO A CA 1
ATOM 644 C C . PRO A 1 89 ? 14.928 -6.317 -22.850 1.00 95.88 89 PRO A C 1
ATOM 646 O O . PRO A 1 89 ? 14.349 -6.226 -23.933 1.00 95.88 89 PRO A O 1
ATOM 649 N N . HIS A 1 90 ? 15.519 -7.451 -22.456 1.00 93.38 90 HIS A N 1
ATOM 650 C CA . HIS A 1 90 ? 15.538 -8.672 -23.261 1.00 93.38 90 HIS A CA 1
ATOM 651 C C . HIS A 1 90 ? 14.207 -9.418 -23.163 1.00 93.38 90 HIS A C 1
ATOM 653 O O . HIS A 1 90 ? 13.640 -9.799 -24.187 1.00 93.38 90 HIS A O 1
ATOM 659 N N . ALA A 1 91 ? 13.673 -9.565 -21.949 1.00 94.19 91 ALA A N 1
ATOM 660 C CA . ALA A 1 91 ? 12.350 -10.145 -21.725 1.00 94.19 91 ALA A CA 1
ATOM 661 C C . ALA A 1 91 ? 11.206 -9.185 -22.088 1.00 94.19 91 ALA A C 1
ATOM 663 O O . ALA A 1 91 ? 10.054 -9.608 -22.178 1.00 94.19 91 ALA A O 1
ATOM 664 N N . ARG A 1 92 ? 11.512 -7.897 -22.303 1.00 93.69 92 ARG A N 1
ATOM 665 C CA . ARG A 1 92 ? 10.535 -6.813 -22.502 1.00 93.69 92 ARG A CA 1
ATOM 666 C C . ARG A 1 92 ? 9.551 -6.706 -21.336 1.00 93.69 92 ARG A C 1
ATOM 668 O O . ARG A 1 92 ? 8.357 -6.484 -21.532 1.00 93.69 92 ARG A O 1
ATOM 675 N N . VAL A 1 93 ? 10.074 -6.855 -20.122 1.00 96.81 93 VAL A N 1
ATOM 676 C CA . VAL A 1 93 ? 9.309 -6.780 -18.876 1.00 96.81 93 VAL A CA 1
ATOM 677 C C . VAL A 1 93 ? 9.781 -5.581 -18.065 1.00 96.81 93 VAL A C 1
ATOM 679 O O . VAL A 1 93 ? 10.975 -5.320 -17.936 1.00 96.81 93 VAL A O 1
ATOM 682 N N . GLY A 1 94 ? 8.819 -4.856 -17.504 1.00 97.56 94 GLY A N 1
ATOM 683 C CA . GLY A 1 94 ? 9.050 -3.748 -16.592 1.00 97.56 94 GLY A CA 1
ATOM 684 C C . GLY A 1 94 ? 8.234 -3.916 -15.320 1.00 97.56 94 GLY A C 1
ATOM 685 O O . GLY A 1 94 ? 7.104 -4.398 -15.372 1.00 97.56 94 GLY A O 1
ATOM 686 N N . ILE A 1 95 ? 8.796 -3.505 -14.187 1.00 98.12 95 ILE A N 1
ATOM 687 C CA . ILE A 1 95 ? 8.129 -3.512 -12.885 1.00 98.12 95 ILE A CA 1
ATOM 688 C C . ILE A 1 95 ? 8.208 -2.104 -12.304 1.00 98.12 95 ILE A C 1
ATOM 690 O O . ILE A 1 95 ? 9.285 -1.504 -12.245 1.00 98.12 95 ILE A O 1
ATOM 694 N N . CYS A 1 96 ? 7.062 -1.590 -11.870 1.00 98.38 96 CYS A N 1
ATOM 695 C CA . CYS A 1 96 ? 6.935 -0.335 -11.144 1.00 98.38 96 CYS A CA 1
ATOM 696 C C . CYS A 1 96 ? 6.009 -0.509 -9.934 1.00 98.38 96 CYS A C 1
ATOM 698 O O . CYS A 1 96 ? 5.154 -1.396 -9.919 1.00 98.38 96 CYS A O 1
ATOM 700 N N . GLY A 1 97 ? 6.162 0.352 -8.936 1.00 96.62 97 GLY A N 1
ATOM 701 C CA . GLY A 1 97 ? 5.353 0.366 -7.723 1.00 96.62 97 GLY A CA 1
ATOM 702 C C . GLY A 1 97 ? 6.019 1.180 -6.622 1.00 96.62 97 GLY A C 1
ATOM 703 O O . GLY A 1 97 ? 7.217 1.447 -6.673 1.00 96.62 97 GLY A O 1
ATOM 704 N N . ASP A 1 98 ? 5.242 1.557 -5.614 1.00 93.56 98 ASP A N 1
ATOM 705 C CA . ASP A 1 98 ? 5.737 2.224 -4.406 1.00 93.56 98 ASP A CA 1
ATOM 706 C C . ASP A 1 98 ? 6.835 1.411 -3.712 1.00 93.56 98 ASP A C 1
ATOM 708 O O . ASP A 1 98 ? 7.879 1.955 -3.357 1.00 93.56 98 ASP A O 1
ATOM 712 N N . TRP A 1 99 ? 6.637 0.095 -3.609 1.00 93.44 99 TRP A N 1
ATOM 713 C CA . TRP A 1 99 ? 7.526 -0.841 -2.918 1.00 93.44 99 TRP A CA 1
ATOM 714 C C . TRP A 1 99 ? 8.953 -0.918 -3.469 1.00 93.44 99 TRP A C 1
ATOM 716 O O . TRP A 1 99 ? 9.851 -1.448 -2.807 1.00 93.44 99 TRP A O 1
ATOM 726 N N . LEU A 1 100 ? 9.201 -0.370 -4.658 1.00 95.31 100 LEU A N 1
ATOM 727 C CA . LEU A 1 100 ? 10.527 -0.346 -5.262 1.00 95.31 100 LEU A CA 1
ATOM 728 C C . LEU A 1 100 ? 11.470 0.699 -4.650 1.00 95.31 100 LEU A C 1
ATOM 730 O O . LEU A 1 100 ? 12.686 0.496 -4.690 1.00 95.31 100 LEU A O 1
ATOM 734 N N . THR A 1 101 ? 10.932 1.751 -4.023 1.00 91.12 101 THR A N 1
ATOM 735 C CA . THR A 1 101 ? 11.728 2.786 -3.331 1.00 91.12 101 THR A CA 1
ATOM 736 C C . THR A 1 101 ? 11.220 3.152 -1.941 1.00 91.12 101 THR A C 1
ATOM 738 O O . THR A 1 101 ? 11.999 3.647 -1.127 1.00 91.12 101 THR A O 1
ATOM 741 N N . GLY A 1 102 ? 9.941 2.928 -1.648 1.00 88.50 102 GLY A N 1
ATOM 742 C CA . GLY A 1 102 ? 9.296 3.439 -0.445 1.00 88.50 102 GLY A CA 1
ATOM 743 C C . GLY A 1 102 ? 7.943 2.788 -0.188 1.00 88.50 102 GLY A C 1
ATOM 744 O O . GLY A 1 102 ? 7.767 1.596 -0.412 1.00 88.50 102 GLY A O 1
ATOM 745 N N . SER A 1 103 ? 7.001 3.568 0.334 1.00 90.00 103 SER A N 1
ATOM 746 C CA . SER A 1 103 ? 5.647 3.113 0.694 1.00 90.00 103 SER A CA 1
ATOM 747 C C . SER A 1 103 ? 4.619 4.240 0.567 1.00 90.00 103 SER A C 1
ATOM 749 O O . SER A 1 103 ? 3.686 4.351 1.364 1.00 90.00 103 SER A O 1
ATOM 751 N N . SER A 1 104 ? 4.836 5.148 -0.388 1.00 90.88 104 SER A N 1
ATOM 752 C CA . SER A 1 104 ? 3.990 6.320 -0.608 1.00 90.88 104 SER A CA 1
ATOM 753 C C . SER A 1 104 ? 3.388 6.345 -2.008 1.00 90.88 104 SER A C 1
ATOM 755 O O . SER A 1 104 ? 3.931 5.788 -2.964 1.00 90.88 104 SER A O 1
ATOM 757 N N . LEU A 1 105 ? 2.291 7.091 -2.162 1.00 92.12 105 LEU A N 1
ATOM 758 C CA . LEU A 1 105 ? 1.724 7.371 -3.482 1.00 92.12 105 LEU A CA 1
ATOM 759 C C . LEU A 1 105 ? 2.733 8.094 -4.389 1.00 92.12 105 LEU A C 1
ATOM 761 O O . LEU A 1 105 ? 2.779 7.842 -5.591 1.00 92.12 105 LEU A O 1
ATOM 765 N N . GLN A 1 106 ? 3.560 8.977 -3.821 1.00 92.69 106 GLN A N 1
ATOM 766 C CA . GLN A 1 106 ? 4.596 9.674 -4.578 1.00 92.69 106 GLN A CA 1
ATOM 767 C C . GLN A 1 106 ? 5.633 8.696 -5.143 1.00 92.69 106 GLN A C 1
ATOM 769 O O . GLN A 1 106 ? 6.028 8.846 -6.299 1.00 92.69 106 GLN A O 1
ATOM 774 N N . ASP A 1 107 ? 6.041 7.695 -4.360 1.00 93.38 107 ASP A N 1
ATOM 775 C CA . ASP A 1 107 ? 6.956 6.641 -4.810 1.00 93.38 107 ASP A CA 1
ATOM 776 C C . ASP A 1 107 ? 6.341 5.832 -5.957 1.00 93.38 107 ASP A C 1
ATOM 778 O O . ASP A 1 107 ? 6.992 5.643 -6.983 1.00 93.38 107 ASP A O 1
ATOM 782 N N . ALA A 1 108 ? 5.060 5.451 -5.852 1.00 96.00 108 ALA A N 1
ATOM 783 C CA . ALA A 1 108 ? 4.353 4.766 -6.938 1.00 96.00 108 ALA A CA 1
ATOM 784 C C . ALA A 1 108 ? 4.338 5.589 -8.237 1.00 96.00 108 ALA A C 1
ATOM 786 O O . ALA A 1 108 ? 4.652 5.070 -9.310 1.00 96.00 108 ALA A O 1
ATOM 787 N N . VAL A 1 109 ? 4.003 6.882 -8.149 1.00 97.38 109 VAL A N 1
ATOM 788 C CA . VAL A 1 109 ? 3.935 7.776 -9.318 1.00 97.38 109 VAL A CA 1
ATOM 789 C C . VAL A 1 109 ? 5.312 7.967 -9.951 1.00 97.38 109 VAL A C 1
ATOM 791 O O . VAL A 1 109 ? 5.439 7.889 -11.177 1.00 97.38 109 VAL A O 1
ATOM 794 N N . ARG A 1 110 ? 6.350 8.192 -9.138 1.00 96.94 110 ARG A N 1
ATOM 795 C CA . ARG A 1 110 ? 7.734 8.304 -9.620 1.00 96.94 110 ARG A CA 1
ATOM 796 C C . ARG A 1 110 ? 8.169 7.021 -10.311 1.00 96.94 110 ARG A C 1
ATOM 798 O O . ARG A 1 110 ? 8.598 7.076 -11.458 1.00 96.94 110 ARG A O 1
ATOM 805 N N . SER A 1 111 ? 7.955 5.879 -9.665 1.00 98.19 111 SER A N 1
ATOM 806 C CA . SER A 1 111 ? 8.298 4.567 -10.205 1.00 98.19 111 SER A CA 1
ATOM 807 C C . SER A 1 111 ? 7.638 4.297 -11.562 1.00 98.19 111 SER A C 1
ATOM 809 O O . SER A 1 111 ? 8.313 3.936 -12.531 1.00 98.19 111 SER A O 1
ATOM 811 N N . GLY A 1 112 ? 6.326 4.537 -11.668 1.00 98.50 112 GLY A N 1
ATOM 812 C CA . GLY A 1 112 ? 5.582 4.375 -12.918 1.00 98.50 112 GLY A CA 1
ATOM 813 C C . GLY A 1 112 ? 6.059 5.320 -14.022 1.00 98.50 112 GLY A C 1
ATOM 814 O O . GLY A 1 112 ? 6.241 4.899 -15.165 1.00 98.50 112 GLY A O 1
ATOM 815 N N . THR A 1 113 ? 6.335 6.581 -13.679 1.00 98.56 113 THR A N 1
ATOM 816 C CA . THR A 1 113 ? 6.859 7.578 -14.627 1.00 98.56 113 THR A CA 1
ATOM 817 C C . THR A 1 113 ? 8.246 7.186 -15.138 1.00 98.56 113 THR A C 1
ATOM 819 O O . THR A 1 113 ? 8.494 7.213 -16.345 1.00 98.56 113 THR A O 1
ATOM 822 N N . THR A 1 114 ? 9.146 6.762 -14.245 1.00 98.19 114 THR A N 1
ATOM 823 C CA . THR A 1 114 ? 10.488 6.301 -14.617 1.00 98.19 114 THR A CA 1
ATOM 824 C C . THR A 1 114 ? 10.412 5.076 -15.529 1.00 98.19 114 THR A C 1
ATOM 826 O O . THR A 1 114 ? 11.104 5.037 -16.549 1.00 98.19 114 THR A O 1
ATOM 829 N N . LEU A 1 115 ? 9.537 4.104 -15.239 1.00 98.44 115 LEU A N 1
ATOM 830 C CA . LEU A 1 115 ? 9.339 2.951 -16.120 1.00 98.44 115 LEU A CA 1
ATOM 831 C C . LEU A 1 115 ? 8.805 3.355 -17.503 1.00 98.44 115 LEU A C 1
ATOM 833 O O . LEU A 1 115 ? 9.328 2.889 -18.515 1.00 98.44 115 LEU A O 1
ATOM 837 N N . ALA A 1 116 ? 7.814 4.246 -17.571 1.00 98.38 116 ALA A N 1
ATOM 838 C CA . ALA A 1 116 ? 7.266 4.720 -18.842 1.00 98.38 116 ALA A CA 1
ATOM 839 C C . ALA A 1 116 ? 8.343 5.384 -19.721 1.00 98.38 116 ALA A C 1
ATOM 841 O O . ALA A 1 116 ? 8.461 5.069 -20.907 1.00 98.38 116 ALA A O 1
ATOM 842 N N . ASN A 1 117 ? 9.187 6.232 -19.126 1.00 97.75 117 ASN A N 1
ATOM 843 C CA . ASN A 1 117 ? 10.305 6.871 -19.825 1.00 97.75 117 ASN A CA 1
ATOM 844 C C . ASN A 1 117 ? 11.326 5.844 -20.340 1.00 97.75 117 ASN A C 1
ATOM 846 O O . ASN A 1 117 ? 11.814 5.964 -21.464 1.00 97.75 117 ASN A O 1
ATOM 850 N N . ARG A 1 118 ? 11.621 4.800 -19.555 1.00 96.00 118 ARG A N 1
ATOM 851 C CA . ARG A 1 118 ? 12.514 3.702 -19.966 1.00 96.00 118 ARG A CA 1
ATOM 852 C C . ARG A 1 118 ? 11.939 2.916 -21.144 1.00 96.00 118 ARG A C 1
ATOM 854 O O . ARG A 1 118 ? 12.661 2.655 -22.100 1.00 96.00 118 ARG A O 1
ATOM 861 N N . ILE A 1 119 ? 10.645 2.594 -21.115 1.00 96.62 119 ILE A N 1
ATOM 862 C CA . ILE A 1 119 ? 9.956 1.922 -22.229 1.00 96.62 119 ILE A CA 1
ATOM 863 C C . ILE A 1 119 ? 10.008 2.785 -23.495 1.00 96.62 119 ILE A C 1
ATOM 865 O O . ILE A 1 119 ? 10.287 2.271 -24.578 1.00 96.62 119 ILE A O 1
ATOM 869 N N . ALA A 1 120 ? 9.785 4.097 -23.375 1.00 96.62 120 ALA A N 1
ATOM 870 C CA . ALA A 1 120 ? 9.889 5.012 -24.508 1.00 96.62 120 ALA A CA 1
ATOM 871 C C . ALA A 1 120 ? 11.307 5.028 -25.108 1.00 96.62 120 ALA A C 1
ATOM 873 O O . ALA A 1 120 ? 11.444 4.988 -26.330 1.00 96.62 120 ALA A O 1
ATOM 874 N N . ALA A 1 121 ? 12.342 5.013 -24.262 1.00 94.56 121 ALA A N 1
ATOM 875 C CA . ALA A 1 121 ? 13.743 4.976 -24.684 1.00 94.56 121 ALA A CA 1
ATOM 876 C C . ALA A 1 121 ? 14.159 3.649 -25.347 1.00 94.56 121 ALA A C 1
ATOM 8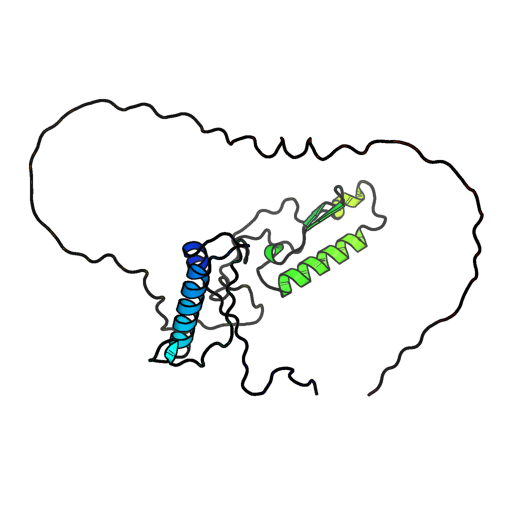78 O O . ALA A 1 121 ? 15.095 3.638 -26.136 1.00 94.56 121 ALA A O 1
ATOM 879 N N . LEU A 1 122 ? 13.462 2.543 -25.068 1.00 95.12 122 LEU A N 1
ATOM 880 C CA . LEU A 1 122 ? 13.720 1.238 -25.690 1.00 95.12 122 LEU A CA 1
ATOM 881 C C . LEU A 1 122 ? 13.176 1.115 -27.121 1.00 95.12 122 LEU A C 1
ATOM 883 O O . LEU A 1 122 ? 13.440 0.126 -27.808 1.00 95.12 122 LEU A O 1
ATOM 887 N N . ARG A 1 123 ? 12.388 2.084 -27.601 1.00 93.94 123 ARG A N 1
ATOM 888 C CA . ARG A 1 123 ? 11.804 2.023 -28.946 1.00 93.94 123 ARG A CA 1
ATOM 889 C C . ARG A 1 123 ? 12.901 2.049 -30.008 1.00 93.94 123 ARG A C 1
ATOM 891 O O . ARG A 1 123 ? 13.646 3.011 -30.115 1.00 93.94 123 ARG A O 1
ATOM 898 N N . GLY A 1 124 ? 12.945 1.004 -30.832 1.00 92.25 124 GLY A N 1
ATOM 899 C CA . GLY A 1 124 ? 13.923 0.877 -31.916 1.00 92.25 124 GLY A CA 1
ATOM 900 C C . GLY A 1 124 ? 15.290 0.345 -31.478 1.00 92.25 124 GLY A C 1
ATOM 901 O O . GLY A 1 124 ? 16.069 -0.036 -32.343 1.00 92.25 124 GLY A O 1
ATOM 902 N N . VAL A 1 125 ? 15.548 0.226 -30.172 1.00 94.25 125 VAL A N 1
ATOM 903 C CA . VAL A 1 125 ? 16.772 -0.387 -29.636 1.00 94.25 125 VAL A CA 1
ATOM 904 C C . VAL A 1 125 ? 16.723 -1.894 -29.873 1.00 94.25 125 VAL A C 1
ATOM 906 O O . VAL A 1 125 ? 15.699 -2.530 -29.612 1.00 94.25 125 VAL A O 1
ATOM 909 N N . GLN A 1 126 ? 17.805 -2.475 -30.391 1.00 91.19 126 GLN A N 1
ATOM 910 C CA . GLN A 1 126 ? 17.895 -3.903 -30.706 1.00 91.19 126 GLN A CA 1
ATOM 911 C C . GLN A 1 126 ? 19.273 -4.469 -30.356 1.00 91.19 126 GLN A C 1
ATOM 913 O O . GLN A 1 126 ? 20.257 -3.748 -30.212 1.00 91.19 126 GLN A O 1
ATOM 918 N N . GLY A 1 127 ? 19.343 -5.798 -30.273 1.00 90.25 127 GLY A N 1
ATOM 919 C CA . GLY A 1 127 ? 20.610 -6.507 -30.144 1.00 90.25 127 GLY A CA 1
ATOM 920 C C . GLY A 1 127 ? 21.370 -6.143 -28.860 1.00 90.25 127 GLY A C 1
ATOM 921 O O . GLY A 1 127 ? 20.746 -5.958 -27.813 1.00 90.25 127 GLY A O 1
ATOM 922 N N . PRO A 1 128 ? 22.710 -6.061 -28.910 1.00 91.31 128 PRO A N 1
ATOM 923 C CA . PRO A 1 128 ? 23.539 -5.801 -27.731 1.00 91.31 128 PRO A CA 1
ATOM 924 C C . PRO A 1 128 ? 23.272 -4.460 -27.034 1.00 91.31 128 PRO A C 1
ATOM 926 O O . PRO A 1 128 ? 23.594 -4.314 -25.859 1.00 91.31 128 PRO A O 1
ATOM 929 N N . GLU A 1 129 ? 22.667 -3.482 -27.711 1.00 90.69 129 GLU A N 1
ATOM 930 C CA . GLU A 1 129 ? 22.362 -2.178 -27.107 1.00 90.69 129 GLU A CA 1
ATOM 931 C C . GLU A 1 129 ? 21.344 -2.288 -25.965 1.00 90.69 129 GLU A C 1
ATOM 933 O O . GLU A 1 129 ? 21.361 -1.474 -25.045 1.00 90.69 129 GLU A O 1
ATOM 938 N N . LEU A 1 130 ? 20.516 -3.341 -25.960 1.00 92.94 130 LEU A N 1
ATOM 939 C CA . LEU A 1 130 ? 19.537 -3.597 -24.902 1.00 92.94 130 LEU A CA 1
ATOM 940 C C . LEU A 1 130 ? 20.185 -3.697 -23.513 1.00 92.94 130 LEU A C 1
ATOM 942 O O . LEU A 1 130 ? 19.595 -3.206 -22.554 1.00 92.94 130 LEU A O 1
ATOM 946 N N . TYR A 1 131 ? 21.404 -4.239 -23.393 1.00 89.12 131 TYR A N 1
ATOM 947 C CA . TYR A 1 131 ? 22.083 -4.396 -22.098 1.00 89.12 131 TYR A CA 1
ATOM 948 C C . TYR A 1 131 ? 22.280 -3.067 -21.359 1.00 89.12 131 TYR A C 1
ATOM 950 O O . TYR A 1 131 ? 22.214 -3.030 -20.133 1.00 89.12 131 TYR A O 1
ATOM 958 N N . ALA A 1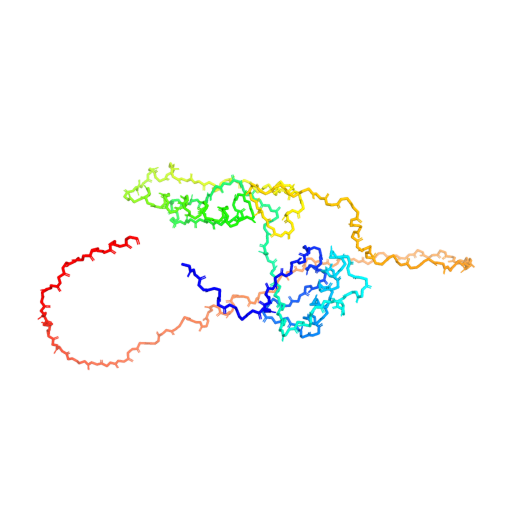 132 ? 22.467 -1.961 -22.087 1.00 91.81 132 ALA A N 1
ATOM 959 C CA . ALA A 1 132 ? 22.637 -0.637 -21.489 1.00 91.81 132 ALA A CA 1
ATOM 960 C C . ALA A 1 132 ? 21.360 -0.111 -20.804 1.00 91.81 132 ALA A C 1
ATOM 962 O O . ALA A 1 132 ? 21.413 0.848 -20.033 1.00 91.81 132 ALA A O 1
ATOM 963 N N . HIS A 1 133 ? 20.212 -0.733 -21.078 1.00 93.88 133 HIS A N 1
ATOM 964 C CA . HIS A 1 133 ? 18.915 -0.353 -20.530 1.00 93.88 133 HIS A CA 1
ATOM 965 C C . HIS A 1 133 ? 18.437 -1.270 -19.394 1.00 93.88 133 HIS A C 1
ATOM 967 O O . HIS A 1 133 ? 17.373 -1.004 -18.829 1.00 93.88 133 HIS A O 1
ATOM 973 N N . GLU A 1 134 ? 19.196 -2.317 -19.041 1.00 95.50 134 GLU A N 1
ATOM 974 C CA . GLU A 1 134 ? 18.920 -3.146 -17.864 1.00 95.50 134 GLU A CA 1
ATOM 975 C C . GLU A 1 134 ? 18.961 -2.285 -16.596 1.00 95.50 134 GLU A C 1
ATOM 977 O O . GLU A 1 134 ? 19.890 -1.503 -16.379 1.00 95.50 134 GLU A O 1
ATOM 982 N N . LEU A 1 135 ? 17.953 -2.432 -15.736 1.00 96.19 135 LEU A N 1
ATOM 983 C CA . LEU A 1 135 ? 17.907 -1.730 -14.458 1.00 96.19 135 LEU A CA 1
ATOM 984 C C . LEU A 1 135 ? 17.301 -2.620 -13.377 1.00 96.19 135 LEU A C 1
ATOM 986 O O . LEU A 1 135 ? 16.255 -3.231 -13.574 1.00 96.19 135 LEU A O 1
ATOM 990 N N . GLY A 1 136 ? 17.944 -2.668 -12.211 1.00 95.38 136 GLY A N 1
ATOM 991 C CA . GLY A 1 136 ? 17.366 -3.247 -10.997 1.00 95.38 136 GLY A CA 1
ATOM 992 C C . GLY A 1 136 ? 17.325 -4.779 -10.915 1.00 95.38 136 GLY A C 1
ATOM 993 O O . GLY A 1 136 ? 17.074 -5.290 -9.829 1.00 95.38 136 GLY A O 1
ATOM 994 N N . LEU A 1 137 ? 17.635 -5.531 -11.983 1.00 95.50 137 LEU A N 1
ATOM 995 C CA . LEU A 1 137 ? 17.545 -7.008 -11.986 1.00 95.50 137 LEU A CA 1
ATOM 996 C C . LEU A 1 137 ? 18.442 -7.699 -10.950 1.00 95.50 137 LEU A C 1
ATOM 998 O O . LEU A 1 137 ? 18.155 -8.810 -10.511 1.00 95.50 137 LEU A O 1
ATOM 1002 N N . ARG A 1 138 ? 19.536 -7.046 -10.554 1.00 94.94 138 ARG A N 1
ATOM 1003 C CA . ARG A 1 138 ? 20.534 -7.588 -9.616 1.00 94.94 138 ARG A CA 1
ATOM 1004 C C . ARG A 1 138 ? 20.442 -6.974 -8.224 1.00 94.94 138 ARG A C 1
ATOM 1006 O O . ARG A 1 138 ? 21.279 -7.259 -7.365 1.00 94.94 138 ARG A O 1
ATOM 1013 N N . GLN A 1 139 ? 19.459 -6.107 -8.010 1.00 94.75 139 GLN A N 1
ATOM 1014 C CA . GLN A 1 139 ? 19.348 -5.346 -6.784 1.00 94.75 139 GLN A CA 1
ATOM 1015 C C . GLN A 1 139 ? 18.876 -6.242 -5.636 1.00 94.75 139 GLN A C 1
ATOM 1017 O O . GLN A 1 139 ? 17.931 -7.019 -5.771 1.00 94.75 139 GLN A O 1
ATOM 1022 N N . ARG A 1 140 ? 19.544 -6.139 -4.485 1.00 94.44 140 ARG A N 1
ATOM 1023 C CA . ARG A 1 140 ? 19.142 -6.863 -3.275 1.00 94.44 140 ARG A CA 1
ATOM 1024 C C . ARG A 1 140 ? 18.117 -6.053 -2.498 1.00 94.44 140 ARG A C 1
ATOM 1026 O O . ARG A 1 140 ? 18.238 -4.838 -2.387 1.00 94.44 140 ARG A O 1
ATOM 1033 N N . PHE A 1 141 ? 17.154 -6.752 -1.913 1.00 93.25 141 PHE A N 1
ATOM 1034 C CA . PHE A 1 141 ? 16.172 -6.149 -1.025 1.00 93.25 141 PHE A CA 1
ATOM 1035 C C . PHE A 1 141 ? 16.821 -5.822 0.317 1.00 93.25 141 PHE A C 1
ATOM 1037 O O . PHE A 1 141 ? 17.448 -6.682 0.940 1.00 93.25 141 PHE A O 1
ATOM 1044 N N . ALA A 1 142 ? 16.635 -4.590 0.769 1.00 91.38 142 ALA A N 1
ATOM 1045 C CA . ALA A 1 142 ? 16.990 -4.139 2.103 1.00 91.38 142 ALA A CA 1
ATOM 1046 C C . ALA A 1 142 ? 15.710 -3.800 2.882 1.00 91.38 142 ALA A C 1
ATOM 1048 O O . ALA A 1 142 ? 14.716 -3.404 2.268 1.00 91.38 142 ALA A O 1
ATOM 1049 N N . PRO A 1 143 ? 15.692 -3.945 4.218 1.00 88.94 143 PRO A N 1
ATOM 1050 C CA . PRO A 1 143 ? 14.598 -3.421 5.027 1.00 88.94 143 PRO A CA 1
ATOM 1051 C C . PRO A 1 143 ? 14.357 -1.945 4.705 1.00 88.94 143 PRO A C 1
ATOM 1053 O O . PRO A 1 143 ? 15.313 -1.184 4.539 1.00 88.94 143 PRO A O 1
ATOM 1056 N N . LEU A 1 144 ? 13.090 -1.537 4.626 1.00 82.31 144 LEU A N 1
ATOM 1057 C CA . LEU A 1 144 ? 12.772 -0.117 4.511 1.00 82.31 144 LEU A CA 1
ATOM 1058 C C . LEU A 1 144 ? 13.319 0.609 5.741 1.00 82.31 144 LEU A C 1
ATOM 1060 O O . LEU A 1 144 ? 13.170 0.128 6.869 1.00 82.31 144 LEU A O 1
ATOM 1064 N N . ALA A 1 145 ? 13.969 1.756 5.526 1.00 70.06 145 ALA A N 1
ATOM 1065 C CA . ALA A 1 145 ? 14.378 2.610 6.632 1.00 70.06 145 ALA A CA 1
ATOM 1066 C C . ALA A 1 145 ? 13.141 2.886 7.496 1.00 70.06 145 ALA A C 1
ATOM 1068 O O . ALA A 1 145 ? 12.087 3.225 6.957 1.00 70.06 145 ALA A O 1
ATOM 1069 N N . ALA A 1 146 ? 13.252 2.688 8.813 1.00 57.22 146 ALA A N 1
ATOM 1070 C CA . ALA A 1 146 ? 12.139 2.855 9.740 1.00 57.22 146 ALA A CA 1
ATOM 1071 C C . ALA A 1 146 ? 11.652 4.312 9.693 1.00 57.22 146 ALA A C 1
ATOM 1073 O O . ALA A 1 146 ? 12.186 5.190 10.370 1.00 57.22 146 ALA A O 1
ATOM 1074 N N . GLY A 1 147 ? 10.669 4.577 8.835 1.00 53.84 147 GLY A N 1
ATOM 1075 C CA . GLY A 1 147 ? 10.097 5.894 8.601 1.00 53.84 147 GLY A CA 1
ATOM 1076 C C . GLY A 1 147 ? 9.185 6.292 9.750 1.00 53.84 147 GLY A C 1
ATOM 1077 O O . GLY A 1 147 ? 7.976 6.322 9.577 1.00 53.84 147 GLY A O 1
ATOM 1078 N N . GLY A 1 148 ? 9.757 6.550 10.929 1.00 55.22 148 GLY A N 1
ATOM 1079 C CA . GLY A 1 148 ? 9.054 7.087 12.097 1.00 55.22 148 GLY A CA 1
ATOM 1080 C C . GLY A 1 148 ? 7.678 6.458 12.366 1.00 55.22 148 GLY A C 1
ATOM 1081 O O . GLY A 1 148 ? 7.446 5.278 12.123 1.00 55.22 148 GLY A O 1
ATOM 1082 N N . ALA A 1 149 ? 6.741 7.262 12.872 1.00 50.78 149 ALA A N 1
ATOM 1083 C CA . ALA A 1 149 ? 5.369 6.831 13.156 1.00 50.78 149 ALA A CA 1
ATOM 1084 C C . ALA A 1 149 ? 4.527 6.518 11.895 1.00 50.78 149 ALA A C 1
ATOM 1086 O O . ALA A 1 149 ? 3.429 5.984 12.023 1.00 50.78 149 ALA A O 1
ATOM 1087 N N . THR A 1 150 ? 5.008 6.853 10.691 1.00 59.78 150 THR A N 1
ATOM 1088 C CA . THR A 1 150 ? 4.262 6.707 9.429 1.00 59.78 150 THR A CA 1
ATOM 1089 C C . THR A 1 150 ? 4.504 5.365 8.739 1.00 59.78 150 THR A C 1
ATOM 1091 O O . THR A 1 150 ? 3.678 4.944 7.937 1.00 59.78 150 THR A O 1
ATOM 1094 N N . ALA A 1 151 ? 5.555 4.623 9.105 1.00 68.50 151 ALA A N 1
ATOM 1095 C CA . ALA A 1 151 ? 5.871 3.318 8.515 1.00 68.50 151 ALA A CA 1
ATOM 1096 C C . ALA A 1 151 ? 4.713 2.298 8.577 1.00 68.50 151 ALA A C 1
ATOM 1098 O O . ALA A 1 151 ? 4.607 1.442 7.706 1.00 68.50 151 ALA A O 1
ATOM 1099 N N . GLU A 1 152 ? 3.827 2.411 9.570 1.00 75.94 152 GLU A N 1
ATOM 1100 C CA . GLU A 1 152 ? 2.672 1.519 9.756 1.00 75.94 152 GLU A CA 1
ATOM 1101 C C . GLU A 1 152 ? 1.477 1.844 8.846 1.00 75.94 152 GLU A C 1
ATOM 1103 O O . GLU A 1 152 ? 0.590 1.006 8.693 1.00 75.94 152 GLU A O 1
ATOM 1108 N N . ILE A 1 153 ? 1.429 3.047 8.261 1.00 81.75 153 ILE A N 1
ATOM 1109 C CA . ILE A 1 153 ? 0.295 3.537 7.454 1.00 81.75 153 ILE A CA 1
ATOM 1110 C C . ILE A 1 153 ? 0.706 4.079 6.073 1.00 81.75 153 ILE A C 1
ATOM 1112 O O . ILE A 1 153 ? -0.133 4.602 5.344 1.00 81.75 153 ILE A O 1
ATOM 1116 N N . GLY A 1 154 ? 1.984 3.944 5.715 1.00 84.81 154 GLY A N 1
ATOM 1117 C CA . GLY A 1 154 ? 2.562 4.434 4.467 1.00 84.81 154 GLY A CA 1
ATOM 1118 C C . GLY A 1 154 ? 3.348 5.735 4.623 1.00 84.81 154 GLY A C 1
ATOM 1119 O O . GLY A 1 154 ? 3.213 6.484 5.590 1.00 84.81 154 GLY A O 1
ATOM 1120 N N . GLY A 1 155 ? 4.222 5.992 3.656 1.00 83.12 155 GLY A N 1
ATOM 1121 C CA . GLY A 1 155 ? 5.071 7.174 3.629 1.00 83.12 155 GLY A CA 1
ATOM 1122 C C . GLY A 1 155 ? 4.305 8.438 3.234 1.00 83.12 155 GLY A C 1
ATOM 1123 O O . GLY A 1 155 ? 3.532 8.440 2.278 1.00 83.12 155 GLY A O 1
ATOM 1124 N N . PHE A 1 156 ? 4.605 9.546 3.913 1.00 84.62 156 PHE A N 1
ATOM 1125 C CA . PHE A 1 156 ? 4.157 10.892 3.543 1.00 84.62 156 PHE A CA 1
ATOM 1126 C C . PHE A 1 156 ? 5.384 11.800 3.394 1.00 84.62 156 PHE A C 1
ATOM 1128 O O . PHE A 1 156 ? 5.732 12.522 4.333 1.00 84.62 156 PHE A O 1
ATOM 1135 N N . PRO A 1 157 ? 6.109 11.725 2.261 1.00 80.50 157 PRO A N 1
ATOM 1136 C CA . PRO A 1 157 ? 7.322 12.511 2.073 1.00 80.50 157 PRO A CA 1
ATOM 1137 C C . PRO A 1 157 ? 7.057 14.010 2.270 1.00 80.50 157 PRO A C 1
ATOM 1139 O O . PRO A 1 157 ? 6.086 14.557 1.753 1.00 80.50 157 PRO A O 1
ATOM 1142 N N . GLY A 1 158 ? 7.921 14.671 3.043 1.00 79.44 158 GLY A N 1
ATOM 1143 C CA . GLY A 1 158 ? 7.778 16.090 3.391 1.00 79.44 158 GLY A CA 1
ATOM 1144 C C . GLY A 1 158 ? 6.910 16.376 4.623 1.00 79.44 158 GLY A C 1
ATOM 1145 O O . GLY A 1 158 ? 6.885 17.520 5.073 1.00 79.44 158 GLY A O 1
ATOM 1146 N N . LEU A 1 159 ? 6.248 15.370 5.207 1.00 78.88 159 LEU A N 1
ATOM 1147 C CA . LEU A 1 159 ? 5.500 15.518 6.455 1.00 78.88 159 LEU A CA 1
ATOM 1148 C C . LEU A 1 159 ? 6.333 15.048 7.656 1.00 78.88 159 LEU A C 1
ATOM 1150 O O . LEU A 1 159 ? 6.592 13.857 7.827 1.00 78.88 159 LEU A O 1
ATOM 1154 N N . SER A 1 160 ? 6.705 15.983 8.529 1.00 71.06 160 SER A N 1
ATOM 1155 C CA . SER A 1 160 ? 7.347 15.676 9.812 1.00 71.06 160 SER A CA 1
ATOM 1156 C C . SER A 1 160 ? 6.288 15.581 10.906 1.00 71.06 160 SER A C 1
ATOM 1158 O O . SER A 1 160 ? 5.788 16.600 11.380 1.00 71.06 160 SER A O 1
ATOM 1160 N N . ILE A 1 161 ? 5.938 14.361 11.318 1.00 66.06 161 ILE A N 1
ATOM 1161 C CA . ILE A 1 161 ? 5.044 14.144 12.462 1.00 66.06 161 ILE A CA 1
ATOM 1162 C C . ILE A 1 161 ? 5.897 13.928 13.710 1.00 66.06 161 ILE A C 1
ATOM 1164 O O . ILE A 1 161 ? 6.566 12.904 13.842 1.00 66.06 161 ILE A O 1
ATOM 1168 N N . THR A 1 162 ? 5.848 14.871 14.649 1.00 63.22 162 THR A N 1
ATOM 1169 C CA . THR A 1 162 ? 6.430 14.679 15.981 1.00 63.22 162 THR A CA 1
ATOM 1170 C C . THR A 1 162 ? 5.569 13.676 16.753 1.00 63.22 162 THR A C 1
ATOM 1172 O O . THR A 1 162 ? 4.380 13.944 16.956 1.00 63.22 162 THR A O 1
ATOM 1175 N N . PRO A 1 163 ? 6.113 12.532 17.208 1.00 57.47 163 PRO A N 1
ATOM 1176 C CA . PRO A 1 163 ? 5.363 11.606 18.044 1.00 57.47 163 PRO A CA 1
ATOM 1177 C C . PRO A 1 163 ? 4.889 12.325 19.306 1.00 57.47 163 PRO A C 1
ATOM 1179 O O . PRO A 1 163 ? 5.680 12.945 20.020 1.00 57.47 163 PRO A O 1
ATOM 1182 N N . ARG A 1 164 ? 3.589 12.258 19.593 1.00 56.59 164 ARG A N 1
ATOM 1183 C CA . ARG A 1 164 ? 3.036 12.853 20.807 1.00 56.59 164 ARG A CA 1
ATOM 1184 C C . ARG A 1 164 ? 3.515 12.021 22.000 1.00 56.59 164 ARG A C 1
ATOM 1186 O O . ARG A 1 164 ? 3.129 10.862 22.142 1.00 56.59 164 ARG A O 1
ATOM 1193 N N . ALA A 1 165 ? 4.377 12.591 22.839 1.00 41.72 165 ALA A N 1
ATOM 1194 C CA . ALA A 1 165 ? 4.803 11.956 24.082 1.00 41.72 165 ALA A CA 1
ATOM 1195 C C . ALA A 1 165 ? 3.567 11.725 24.972 1.00 41.72 165 ALA A C 1
ATOM 1197 O O . ALA A 1 165 ? 2.931 12.687 25.395 1.00 41.72 165 ALA A O 1
ATOM 1198 N N . GLY A 1 166 ? 3.190 10.465 25.215 1.00 44.66 166 GLY A N 1
ATOM 1199 C CA . GLY A 1 166 ? 2.166 10.128 26.216 1.00 44.66 166 GLY A CA 1
ATOM 1200 C C . GLY A 1 166 ? 1.098 9.104 25.824 1.00 44.66 166 GLY A C 1
ATOM 1201 O O . GLY A 1 166 ? 0.332 8.698 26.690 1.00 44.66 166 GLY A O 1
ATOM 1202 N N . GLY A 1 167 ? 1.034 8.639 24.576 1.00 42.69 167 GLY A N 1
ATOM 1203 C CA . GLY A 1 167 ? 0.149 7.529 24.207 1.00 42.69 167 GLY A CA 1
ATOM 1204 C C . GLY A 1 167 ? 0.832 6.185 24.435 1.00 42.69 167 GLY A C 1
ATOM 1205 O O . GLY A 1 167 ? 1.390 5.624 23.496 1.00 42.69 167 GLY A O 1
ATOM 1206 N N . SER A 1 168 ? 0.838 5.664 25.662 1.00 37.47 168 SER A N 1
ATOM 1207 C CA . SER A 1 168 ? 1.185 4.258 25.869 1.00 37.47 168 SER A CA 1
ATOM 1208 C C . SER A 1 168 ? 0.198 3.403 25.072 1.00 37.47 168 SER A C 1
ATOM 1210 O O . SER A 1 168 ? -1.008 3.446 25.308 1.00 37.47 168 SER A O 1
ATOM 1212 N N . ALA A 1 169 ? 0.705 2.639 24.100 1.00 43.12 169 ALA A N 1
ATOM 1213 C CA . ALA A 1 169 ? -0.086 1.610 23.438 1.00 43.12 169 ALA A CA 1
ATOM 1214 C C . ALA A 1 169 ? -0.753 0.740 24.520 1.00 43.12 169 ALA A C 1
ATOM 1216 O O . ALA A 1 169 ? -0.078 0.394 25.501 1.00 43.12 169 ALA A O 1
ATOM 1217 N N . PRO A 1 170 ? -2.047 0.392 24.395 1.00 38.84 170 PRO A N 1
ATOM 1218 C CA . PRO A 1 170 ? -2.675 -0.505 25.347 1.00 38.84 170 PRO A CA 1
ATOM 1219 C C . PRO A 1 170 ? -1.865 -1.801 25.357 1.00 38.84 170 PRO A C 1
ATOM 1221 O O . PRO A 1 170 ? -1.724 -2.481 24.340 1.00 38.84 170 PRO A O 1
ATOM 1224 N N . ARG A 1 171 ? -1.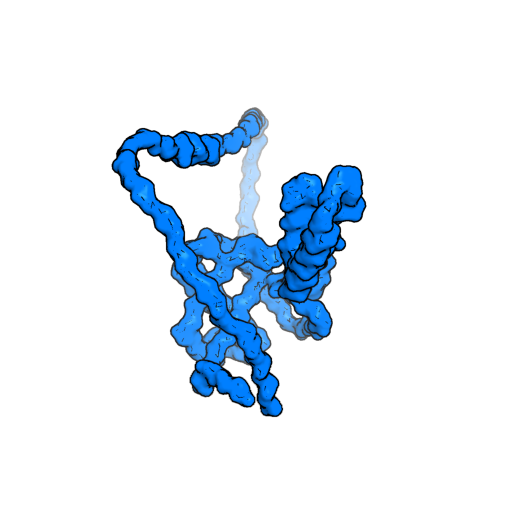257 -2.101 26.509 1.00 34.38 171 ARG A N 1
ATOM 1225 C CA . ARG A 1 171 ? -0.550 -3.360 26.724 1.00 34.38 171 ARG A CA 1
ATOM 1226 C C . ARG A 1 171 ? -1.540 -4.484 26.439 1.00 34.38 171 ARG A C 1
ATOM 1228 O O . ARG A 1 171 ? -2.570 -4.569 27.105 1.00 34.38 171 ARG A O 1
ATOM 1235 N N . ALA A 1 172 ? -1.211 -5.347 25.478 1.00 38.31 172 ALA A N 1
ATOM 1236 C CA . ALA A 1 172 ? -1.835 -6.658 25.379 1.00 38.31 172 ALA A CA 1
ATOM 1237 C C . ALA A 1 172 ? -1.792 -7.292 26.779 1.00 38.31 172 ALA A C 1
ATOM 1239 O O . ALA A 1 172 ? -0.735 -7.302 27.416 1.00 38.31 172 ALA A O 1
ATOM 1240 N N . GLY A 1 173 ? -2.961 -7.686 27.287 1.00 33.78 173 GLY A N 1
ATOM 1241 C CA . GLY A 1 173 ? -3.178 -8.011 28.693 1.00 33.78 173 GLY A CA 1
ATOM 1242 C C . GLY A 1 173 ? -2.094 -8.921 29.263 1.00 33.78 173 GLY A C 1
ATOM 1243 O O . GLY A 1 173 ? -1.871 -10.028 28.777 1.00 33.78 173 GLY A O 1
ATOM 1244 N N . SER A 1 174 ? -1.427 -8.449 30.318 1.00 35.12 174 SER A N 1
ATOM 1245 C CA . SER A 1 174 ? -0.599 -9.306 31.154 1.00 35.12 174 SER A CA 1
ATOM 1246 C C . SER A 1 174 ? -1.499 -10.352 31.806 1.00 35.12 174 SER A C 1
ATOM 1248 O O . SER A 1 174 ? -2.438 -9.998 32.526 1.00 35.12 174 SER A O 1
ATOM 1250 N N . ALA A 1 175 ? -1.194 -11.626 31.576 1.00 39.84 175 ALA A N 1
ATOM 1251 C CA . ALA A 1 175 ? -1.711 -12.722 32.379 1.00 39.84 175 ALA A CA 1
ATOM 1252 C C . ALA A 1 175 ? -1.545 -12.387 33.874 1.00 39.84 175 ALA A C 1
ATOM 1254 O O . ALA A 1 175 ? -0.479 -11.948 34.313 1.00 39.84 175 ALA A O 1
ATOM 1255 N N . ARG A 1 176 ? -2.629 -12.537 34.641 1.00 35.19 176 ARG A N 1
ATOM 1256 C CA . ARG A 1 176 ? -2.635 -12.324 36.093 1.00 35.19 176 ARG A CA 1
ATOM 1257 C C . ARG A 1 176 ? -1.662 -13.289 36.793 1.00 35.19 176 ARG A C 1
ATOM 1259 O O . ARG A 1 176 ? -1.612 -14.457 36.410 1.00 35.19 176 ARG A O 1
ATOM 1266 N N . PRO A 1 177 ? -0.956 -12.843 37.847 1.00 37.41 177 PRO A N 1
ATOM 1267 C CA . PRO A 1 177 ? -0.129 -13.696 38.691 1.00 37.41 177 PRO A CA 1
ATOM 1268 C C . PRO A 1 177 ? -0.913 -14.231 39.902 1.00 37.41 177 PRO A C 1
ATOM 1270 O O . PRO A 1 177 ? -1.811 -13.560 40.411 1.00 37.41 177 PRO A O 1
ATOM 1273 N N . GLY A 1 178 ? -0.488 -15.388 40.418 1.00 30.70 178 GLY A N 1
ATOM 1274 C CA . GLY A 1 178 ? -0.689 -15.774 41.820 1.00 30.70 178 GLY A CA 1
ATOM 1275 C C . GLY A 1 178 ? -1.328 -17.146 42.036 1.00 30.70 178 GLY A C 1
ATOM 1276 O O . GLY A 1 178 ? -2.513 -17.324 41.781 1.00 30.70 178 GLY A O 1
ATOM 1277 N N . GLY A 1 179 ? -0.547 -18.086 42.581 1.00 28.34 179 GLY A N 1
ATOM 1278 C CA . GLY A 1 179 ? -1.050 -19.364 43.091 1.00 28.34 179 GLY A CA 1
ATOM 1279 C C . GLY A 1 179 ? 0.042 -20.406 43.339 1.00 28.34 179 GLY A C 1
ATOM 1280 O O . GLY A 1 179 ? 0.120 -21.397 42.627 1.00 28.34 179 GLY A O 1
ATOM 1281 N N . THR A 1 180 ? 0.916 -20.157 44.313 1.00 34.09 180 THR A N 1
ATOM 1282 C CA . THR A 1 180 ? 1.937 -21.086 44.831 1.00 34.09 180 THR A CA 1
ATOM 1283 C C . THR A 1 180 ? 1.354 -22.253 45.643 1.00 34.09 180 THR A C 1
ATOM 1285 O O . THR A 1 180 ? 0.265 -22.136 46.202 1.00 34.09 180 THR A O 1
ATOM 1288 N N . SER A 1 181 ? 2.194 -23.288 45.822 1.00 32.12 181 SER A N 1
ATOM 1289 C CA . SER A 1 181 ? 2.088 -24.516 46.649 1.00 32.12 181 SER A CA 1
ATOM 1290 C C . SER A 1 181 ? 1.705 -25.771 45.838 1.00 32.12 181 SER A C 1
ATOM 1292 O O . SER A 1 181 ? 0.891 -25.690 44.933 1.00 32.12 181 SER A O 1
ATOM 1294 N N . ASN A 1 182 ? 2.272 -26.963 46.034 1.00 31.48 182 ASN A N 1
ATOM 1295 C CA . ASN A 1 182 ? 3.256 -27.459 46.991 1.00 31.48 182 ASN A CA 1
ATOM 1296 C C . ASN A 1 182 ? 3.971 -28.690 46.389 1.00 31.48 182 ASN A C 1
ATOM 1298 O O . ASN A 1 182 ? 3.502 -29.291 45.425 1.00 31.48 182 ASN A O 1
ATOM 1302 N N . ALA A 1 183 ? 5.102 -29.053 46.985 1.00 33.44 183 ALA A N 1
ATOM 1303 C CA . ALA A 1 183 ? 5.994 -30.142 46.615 1.00 33.44 183 ALA A CA 1
ATOM 1304 C C . ALA A 1 183 ? 5.341 -31.541 46.579 1.00 33.44 183 ALA A C 1
ATOM 1306 O O . ALA A 1 183 ? 4.551 -31.900 47.448 1.00 33.44 183 ALA A O 1
ATOM 1307 N N . GLY A 1 184 ? 5.784 -32.370 45.626 1.00 29.33 184 GLY A N 1
ATOM 1308 C CA . GLY A 1 184 ? 5.469 -33.796 45.530 1.00 29.33 184 GLY A CA 1
ATOM 1309 C C . GLY A 1 184 ? 6.585 -34.551 44.809 1.00 29.33 184 GLY A C 1
ATOM 1310 O O . GLY A 1 184 ? 6.690 -34.535 43.590 1.00 29.33 184 GLY A O 1
ATOM 1311 N N . ARG A 1 185 ? 7.462 -35.161 45.602 1.00 34.62 185 ARG A N 1
ATOM 1312 C CA . ARG A 1 185 ? 8.649 -35.950 45.246 1.00 34.62 185 ARG A CA 1
ATOM 1313 C C . ARG A 1 185 ? 8.232 -37.269 44.567 1.00 34.62 185 ARG A C 1
ATOM 1315 O O . ARG A 1 185 ? 7.434 -37.996 45.144 1.00 34.62 185 ARG A O 1
ATOM 1322 N N . GLY A 1 186 ? 8.809 -37.625 43.413 1.00 30.73 186 GLY A N 1
ATOM 1323 C CA . GLY A 1 186 ? 8.490 -38.899 42.747 1.00 30.73 186 GLY A CA 1
ATOM 1324 C C . GLY A 1 186 ? 9.389 -39.268 41.563 1.00 30.73 186 GLY A C 1
ATOM 1325 O O . GLY A 1 186 ? 9.103 -38.900 40.439 1.00 30.73 186 GLY A O 1
ATOM 1326 N N . GLN A 1 187 ? 10.475 -39.975 41.886 1.00 34.03 187 GLN A N 1
ATOM 1327 C CA . GLN A 1 187 ? 11.206 -41.030 41.157 1.00 34.03 187 GLN A CA 1
ATOM 1328 C C . GLN A 1 187 ? 11.473 -41.011 39.633 1.00 34.03 187 GLN A C 1
ATOM 1330 O O . GLN A 1 187 ? 10.660 -40.698 38.776 1.00 34.03 187 GLN A O 1
ATOM 1335 N N . ARG A 1 188 ? 12.697 -41.480 39.353 1.00 34.62 188 ARG A N 1
ATOM 1336 C CA . ARG A 1 188 ? 13.356 -41.733 38.069 1.00 34.62 188 ARG A CA 1
ATOM 1337 C C . ARG A 1 188 ? 12.651 -42.818 37.248 1.00 34.62 188 ARG A C 1
ATOM 1339 O O . ARG A 1 188 ? 12.307 -43.862 37.788 1.00 34.62 188 ARG A O 1
ATOM 1346 N N . GLY A 1 189 ? 12.617 -42.626 35.931 1.00 31.64 189 GLY A N 1
ATOM 1347 C CA . GLY A 1 189 ? 12.335 -43.666 34.945 1.00 31.64 189 GLY A CA 1
ATOM 1348 C C . GLY A 1 189 ? 12.994 -43.319 33.614 1.00 31.64 189 GLY A C 1
ATOM 1349 O O . GLY A 1 189 ? 12.553 -42.421 32.908 1.00 31.64 189 GLY A O 1
ATOM 1350 N N . SER A 1 190 ? 14.095 -43.998 33.308 1.00 36.72 190 SER A N 1
ATOM 1351 C CA . SER A 1 190 ? 14.765 -44.016 32.008 1.00 36.72 190 SER A CA 1
ATOM 1352 C C . SER A 1 190 ? 13.903 -44.741 30.971 1.00 36.72 190 SER A C 1
ATOM 1354 O O . SER A 1 190 ? 13.510 -45.879 31.217 1.00 36.72 190 SER A O 1
ATOM 1356 N N . GLY A 1 191 ? 13.666 -44.138 29.804 1.00 30.47 191 GLY A N 1
ATOM 1357 C CA . GLY A 1 191 ? 12.949 -44.811 28.719 1.00 30.47 191 GLY A CA 1
ATOM 1358 C C . GLY A 1 191 ? 12.837 -43.984 27.438 1.00 30.47 191 GLY A C 1
ATOM 1359 O O . GLY A 1 191 ? 11.991 -43.111 27.346 1.00 30.47 191 GLY A O 1
ATOM 1360 N N . GLN A 1 192 ? 13.714 -44.304 26.483 1.00 34.09 192 GLN A N 1
ATOM 1361 C CA . GLN A 1 192 ? 13.526 -44.309 25.021 1.00 34.09 192 GLN A CA 1
ATOM 1362 C C . GLN A 1 192 ? 12.966 -43.061 24.298 1.00 34.09 192 GLN A C 1
ATOM 1364 O O . GLN A 1 192 ? 11.799 -42.698 24.399 1.00 34.09 192 GLN A O 1
ATOM 1369 N N . GLN A 1 193 ? 13.815 -42.482 23.437 1.00 38.47 193 GLN A N 1
ATOM 1370 C CA . GLN A 1 193 ? 13.435 -41.554 22.365 1.00 38.47 193 GLN A CA 1
ATOM 1371 C C . GLN A 1 193 ? 12.623 -42.269 21.267 1.00 38.47 193 GLN A C 1
ATOM 1373 O O . GLN A 1 193 ? 13.093 -43.287 20.754 1.00 38.47 193 GLN A O 1
ATOM 1378 N N . PRO A 1 194 ? 11.488 -41.708 20.812 1.00 42.34 194 PRO A N 1
ATOM 1379 C CA . PRO A 1 194 ? 10.873 -42.094 19.548 1.00 42.34 194 PRO A CA 1
ATOM 1380 C C . PRO A 1 194 ? 11.503 -41.341 18.351 1.00 42.34 194 PRO A C 1
ATOM 1382 O O . PRO A 1 194 ? 12.030 -40.234 18.516 1.00 42.34 194 PRO A O 1
ATOM 1385 N N . PRO A 1 195 ? 11.468 -41.925 17.137 1.00 40.50 195 PRO A N 1
ATOM 1386 C CA . PRO A 1 195 ? 12.151 -41.396 15.960 1.00 40.50 195 PRO A CA 1
ATOM 1387 C C . PRO A 1 195 ? 11.427 -40.193 15.333 1.00 40.50 195 PRO A C 1
ATOM 1389 O O . PRO A 1 195 ? 10.210 -40.040 15.425 1.00 40.50 195 PRO A O 1
ATOM 1392 N N . ARG A 1 196 ? 12.209 -39.345 14.653 1.00 41.59 196 ARG A N 1
ATOM 1393 C CA . ARG A 1 196 ? 11.738 -38.192 13.869 1.00 41.59 196 ARG A CA 1
ATOM 1394 C C . ARG A 1 196 ? 10.921 -38.648 12.649 1.00 41.59 196 ARG A C 1
ATOM 1396 O O . ARG A 1 196 ? 11.410 -39.507 11.917 1.00 41.59 196 ARG A O 1
ATOM 1403 N N . PRO A 1 197 ? 9.763 -38.036 12.346 1.00 37.78 197 PRO A N 1
ATOM 1404 C CA . PRO A 1 197 ? 9.125 -38.215 11.051 1.00 37.78 197 PRO A CA 1
ATOM 1405 C C . PRO A 1 197 ? 9.791 -37.352 9.969 1.00 37.78 197 PRO A C 1
ATOM 1407 O O . PRO A 1 197 ? 10.263 -36.238 10.211 1.00 37.78 197 PRO A O 1
ATOM 1410 N N . ALA A 1 198 ? 9.831 -37.935 8.773 1.00 35.28 198 ALA A N 1
ATOM 1411 C CA . ALA A 1 198 ? 10.415 -37.415 7.550 1.00 35.28 198 ALA A CA 1
ATOM 1412 C C . ALA A 1 198 ? 9.674 -36.186 6.989 1.00 35.28 198 ALA A C 1
ATOM 1414 O O . ALA A 1 198 ? 8.502 -35.940 7.266 1.00 35.28 198 ALA A O 1
ATOM 1415 N N . SER A 1 199 ? 10.404 -35.445 6.159 1.00 37.94 199 SER A N 1
ATOM 1416 C CA . SER A 1 199 ? 9.978 -34.333 5.307 1.00 37.94 199 SER A CA 1
ATOM 1417 C C . SER A 1 199 ? 8.592 -34.516 4.675 1.00 37.94 199 SER A C 1
ATOM 1419 O O . SER A 1 199 ? 8.394 -35.407 3.849 1.00 37.94 199 SER A O 1
ATOM 1421 N N . ALA A 1 200 ? 7.661 -33.618 5.002 1.00 33.28 200 ALA A N 1
ATOM 1422 C CA . ALA A 1 200 ? 6.382 -33.495 4.315 1.00 33.28 200 ALA A CA 1
ATOM 1423 C C . ALA A 1 200 ? 6.584 -32.849 2.932 1.00 33.28 200 ALA A C 1
ATOM 1425 O O . ALA A 1 200 ? 7.003 -31.697 2.821 1.00 33.28 200 ALA A O 1
ATOM 1426 N N . GLN A 1 201 ? 6.287 -33.615 1.882 1.00 37.66 201 GLN A N 1
ATOM 1427 C CA . GLN A 1 201 ? 6.084 -33.124 0.521 1.00 37.66 201 GLN A CA 1
ATOM 1428 C C . GLN A 1 201 ? 4.786 -32.301 0.457 1.00 37.66 201 GLN A C 1
ATOM 1430 O O . GLN A 1 201 ? 3.775 -32.669 1.055 1.00 37.66 201 GLN A O 1
ATOM 1435 N N . ALA A 1 202 ? 4.818 -31.186 -0.273 1.00 36.28 202 ALA A N 1
ATOM 1436 C CA . ALA A 1 202 ? 3.647 -30.363 -0.561 1.00 36.28 202 ALA A CA 1
ATOM 1437 C C . ALA A 1 202 ? 2.661 -31.104 -1.493 1.00 36.28 202 ALA A C 1
ATOM 1439 O O . ALA A 1 202 ? 3.111 -31.805 -2.402 1.00 36.28 202 ALA A O 1
ATOM 1440 N N . PRO A 1 203 ? 1.333 -30.954 -1.329 1.00 36.00 203 PRO A N 1
ATOM 1441 C CA . PRO A 1 203 ? 0.377 -31.628 -2.197 1.00 36.00 203 PRO A CA 1
ATOM 1442 C C . PRO A 1 203 ? 0.291 -30.963 -3.579 1.00 36.00 203 PRO A C 1
ATOM 1444 O O . PRO A 1 203 ? 0.076 -29.758 -3.716 1.00 36.00 203 PRO A O 1
ATOM 1447 N N . ALA A 1 204 ? 0.426 -31.797 -4.609 1.00 41.47 204 ALA A N 1
ATOM 1448 C CA . ALA A 1 204 ? 0.177 -31.483 -6.006 1.00 41.47 204 ALA A CA 1
ATOM 1449 C C . ALA A 1 204 ? -1.326 -31.263 -6.247 1.00 41.47 204 ALA A C 1
ATOM 1451 O O . ALA A 1 204 ? -2.086 -32.215 -6.394 1.00 41.47 204 ALA A O 1
ATOM 1452 N N . SER A 1 205 ? -1.771 -30.009 -6.282 1.00 49.59 205 SER A N 1
ATOM 1453 C CA . SER A 1 205 ? -3.169 -29.680 -6.616 1.00 49.59 205 SER A CA 1
ATOM 1454 C C . SER A 1 205 ? -3.334 -28.492 -7.574 1.00 49.59 205 SER A C 1
ATOM 1456 O O . SER A 1 205 ? -4.454 -28.169 -7.962 1.00 49.59 205 SER A O 1
ATOM 1458 N N . ALA A 1 206 ? -2.237 -27.895 -8.053 1.00 39.97 206 ALA A N 1
ATOM 1459 C CA . ALA A 1 206 ? -2.277 -26.804 -9.035 1.00 39.97 206 ALA A CA 1
ATOM 1460 C C . ALA A 1 206 ? -2.123 -27.269 -10.502 1.00 39.97 206 ALA A C 1
ATOM 1462 O O . ALA A 1 206 ? -2.654 -26.632 -11.407 1.00 39.97 206 ALA A O 1
ATOM 1463 N N . GLN A 1 207 ? -1.460 -28.404 -10.760 1.00 42.44 207 GLN A N 1
ATOM 1464 C CA . GLN A 1 207 ? -1.171 -28.870 -12.129 1.00 42.44 207 GLN A CA 1
ATOM 1465 C C . GLN A 1 207 ? -2.334 -29.598 -12.824 1.00 42.44 207 GL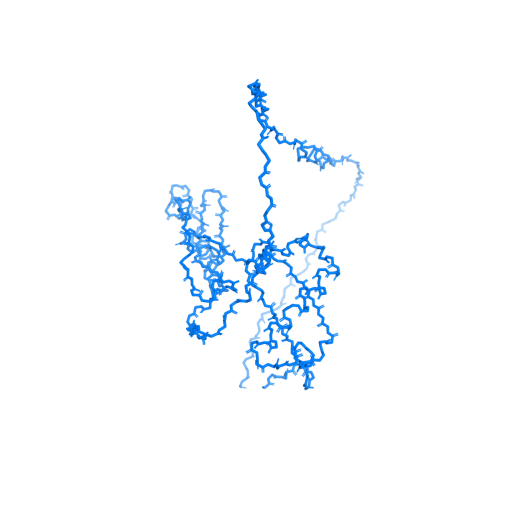N A C 1
ATOM 1467 O O . GLN A 1 207 ? -2.353 -29.674 -14.049 1.00 42.44 207 GLN A O 1
ATOM 1472 N N . GLN A 1 208 ? -3.333 -30.084 -12.082 1.00 43.09 208 GLN A N 1
ATOM 1473 C CA . GLN A 1 208 ? -4.476 -30.800 -12.668 1.00 43.09 208 GLN A CA 1
ATOM 1474 C C . GLN A 1 208 ? -5.603 -29.881 -13.169 1.00 43.09 208 GLN A C 1
ATOM 1476 O O . GLN A 1 208 ? -6.440 -30.333 -13.943 1.00 43.09 208 GLN A O 1
ATOM 1481 N N . ARG A 1 209 ? -5.615 -28.589 -12.800 1.00 45.78 209 ARG A N 1
ATOM 1482 C CA . ARG A 1 209 ? -6.618 -27.625 -13.300 1.00 45.78 209 ARG A CA 1
ATOM 1483 C C . ARG A 1 209 ? -6.252 -26.987 -14.643 1.00 45.78 209 ARG A C 1
ATOM 1485 O O . ARG A 1 209 ? -7.150 -26.631 -15.390 1.00 45.78 209 ARG A O 1
ATOM 1492 N N . GLN A 1 210 ? -4.969 -26.914 -15.002 1.00 43.31 210 GLN A N 1
ATOM 1493 C CA . GLN A 1 210 ? -4.540 -26.303 -16.272 1.00 43.31 210 GLN A CA 1
ATOM 1494 C C . GLN A 1 210 ? -4.682 -27.218 -17.502 1.00 43.31 210 GLN A C 1
ATOM 1496 O O . GLN A 1 210 ? -4.620 -26.730 -18.626 1.00 43.31 210 GLN A O 1
ATOM 1501 N N . GLN A 1 211 ? -4.914 -28.525 -17.327 1.00 40.41 211 GLN A N 1
ATOM 1502 C CA . GLN A 1 211 ? -5.098 -29.453 -18.456 1.00 40.41 211 GLN A CA 1
ATOM 1503 C C . GLN A 1 211 ? -6.556 -29.577 -18.932 1.00 40.41 211 GLN A C 1
ATOM 1505 O O . GLN A 1 211 ? -6.806 -30.223 -19.946 1.00 40.41 211 GLN A O 1
ATOM 1510 N N . GLN A 1 212 ? -7.519 -28.945 -18.250 1.00 43.00 212 GLN A N 1
ATOM 1511 C CA . GLN A 1 212 ? -8.939 -29.001 -18.626 1.00 43.00 212 GLN A CA 1
ATOM 1512 C C . GLN A 1 212 ? -9.433 -27.796 -19.448 1.00 43.00 212 GLN A C 1
ATOM 1514 O O . GLN A 1 212 ? -10.517 -27.871 -20.016 1.00 43.00 212 GLN A O 1
ATOM 1519 N N . GLU A 1 213 ? -8.641 -26.726 -19.589 1.00 40.31 213 GLU A N 1
ATOM 1520 C CA . GLU A 1 213 ? -9.056 -25.492 -20.289 1.00 40.31 213 GLU A CA 1
ATOM 1521 C C . GLU A 1 213 ? -8.483 -25.337 -21.712 1.00 40.31 213 GLU A C 1
ATOM 1523 O O . GLU A 1 213 ? -8.712 -24.324 -22.367 1.00 40.31 213 GLU A O 1
ATOM 1528 N N . GLN A 1 214 ? -7.790 -26.348 -22.251 1.00 40.22 214 GLN A N 1
ATOM 1529 C CA . GLN A 1 214 ? -7.302 -26.331 -23.638 1.00 40.22 214 GLN A CA 1
ATOM 1530 C C . GLN A 1 214 ? -8.062 -27.320 -24.528 1.00 40.22 214 GLN A C 1
ATOM 1532 O O . GLN A 1 214 ? -7.567 -28.388 -24.881 1.00 40.22 214 GLN A O 1
ATOM 1537 N N . ARG A 1 215 ? -9.275 -26.936 -24.932 1.00 45.00 215 ARG A N 1
ATOM 1538 C CA . ARG A 1 215 ? -9.940 -27.464 -26.133 1.00 45.00 215 ARG A CA 1
ATOM 1539 C C . ARG A 1 215 ? -10.848 -26.395 -26.748 1.00 45.00 215 ARG A C 1
ATOM 1541 O O . ARG A 1 215 ? -11.844 -26.035 -26.130 1.00 45.00 215 ARG A O 1
ATOM 1548 N N . PRO A 1 216 ? -10.600 -25.995 -28.003 1.00 39.03 216 PRO A N 1
ATOM 1549 C CA . PRO A 1 216 ? -11.681 -25.615 -28.898 1.00 39.03 216 PRO A CA 1
ATOM 1550 C C . PRO A 1 216 ? -11.762 -26.596 -30.074 1.00 39.03 216 PRO A C 1
ATOM 1552 O O . PRO A 1 216 ? -10.777 -26.875 -30.758 1.00 39.03 216 PRO A O 1
ATOM 1555 N N . GLY A 1 217 ? -12.962 -27.146 -30.267 1.00 35.12 217 GLY A N 1
ATOM 1556 C CA . GLY A 1 217 ? -13.325 -27.984 -31.406 1.00 35.12 217 GLY A CA 1
ATOM 1557 C C . GLY A 1 217 ? -13.490 -27.169 -32.690 1.00 35.12 217 GLY A C 1
ATOM 1558 O O . GLY A 1 217 ? -13.857 -25.995 -32.661 1.00 35.12 217 GLY A O 1
ATOM 1559 N N . ALA A 1 218 ? -13.207 -27.821 -33.813 1.00 32.75 218 ALA A N 1
ATOM 1560 C CA . ALA A 1 218 ? -13.298 -27.279 -35.160 1.00 32.75 218 ALA A CA 1
ATOM 1561 C C . ALA A 1 218 ? -14.609 -27.669 -35.873 1.00 32.75 218 ALA A C 1
ATOM 1563 O O . ALA A 1 218 ? -15.154 -28.740 -35.614 1.00 32.75 218 ALA A O 1
ATOM 1564 N N . ALA A 1 219 ? -14.959 -26.828 -36.863 1.00 34.97 219 ALA A N 1
ATOM 1565 C CA . ALA A 1 219 ? -15.843 -27.028 -38.030 1.00 34.97 219 ALA A CA 1
ATOM 1566 C C . ALA A 1 219 ? -17.373 -27.025 -37.768 1.00 34.97 219 ALA A C 1
ATOM 1568 O O . ALA A 1 219 ? -17.833 -27.560 -36.773 1.00 34.97 219 ALA A O 1
ATOM 1569 N N . ALA A 1 220 ? -18.253 -26.451 -38.602 1.00 33.44 220 ALA A N 1
ATOM 1570 C CA . ALA A 1 220 ? -18.183 -25.989 -39.994 1.00 33.44 220 ALA A CA 1
ATOM 1571 C C . ALA A 1 220 ? -19.297 -24.946 -40.280 1.00 33.44 220 ALA A C 1
ATOM 1573 O O . ALA A 1 220 ? -20.297 -24.911 -39.568 1.00 33.44 220 ALA A O 1
ATOM 1574 N N . GLY A 1 221 ? -19.176 -24.159 -41.359 1.00 30.00 221 GLY A N 1
ATOM 1575 C CA . GLY A 1 221 ? -20.291 -23.353 -41.883 1.00 30.00 221 GLY A CA 1
ATOM 1576 C C . GLY A 1 221 ? -19.887 -22.313 -42.931 1.00 30.00 221 GLY A C 1
ATOM 1577 O O . GLY A 1 221 ? -19.447 -21.221 -42.601 1.00 30.00 221 GLY A O 1
ATOM 1578 N N . THR A 1 222 ? -20.027 -22.678 -44.200 1.00 34.56 222 THR A N 1
ATOM 1579 C CA . THR A 1 222 ? -19.690 -21.942 -45.429 1.00 34.56 222 THR A CA 1
ATOM 1580 C C . THR A 1 222 ? -20.622 -20.768 -45.764 1.00 34.56 222 THR A C 1
ATOM 1582 O O . THR A 1 222 ? -21.834 -20.913 -45.646 1.00 34.56 222 THR A O 1
ATOM 1585 N N . GLY A 1 223 ? -20.077 -19.709 -46.386 1.00 30.23 223 GLY A N 1
ATOM 1586 C CA . GLY A 1 223 ? -20.765 -18.989 -47.473 1.00 30.23 223 GLY A CA 1
ATOM 1587 C C . GLY A 1 223 ? -20.735 -17.452 -47.444 1.00 30.23 223 GLY A C 1
ATOM 1588 O O . GLY A 1 223 ? -21.278 -16.838 -46.537 1.00 30.23 223 GLY A O 1
ATOM 1589 N N . GLY A 1 224 ? -20.222 -16.841 -48.524 1.00 31.48 224 GLY A N 1
ATOM 1590 C CA . GLY A 1 2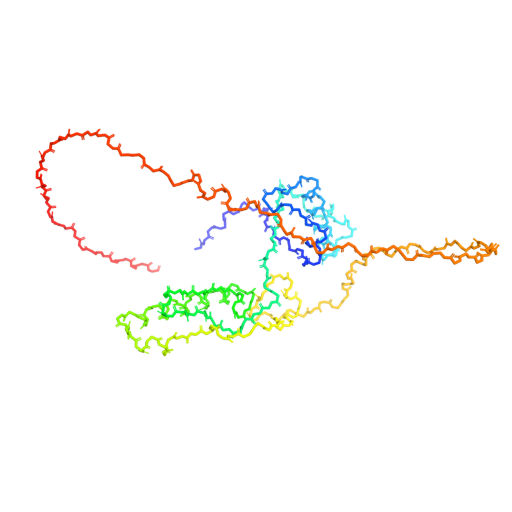24 ? -20.756 -15.567 -49.039 1.00 31.48 224 GLY A CA 1
ATOM 1591 C C . GLY A 1 224 ? -19.825 -14.349 -49.055 1.00 31.48 224 GLY A C 1
ATOM 1592 O O . GLY A 1 224 ? -19.772 -13.577 -48.107 1.00 31.48 224 GLY A O 1
ATOM 1593 N N . LEU A 1 225 ? -19.170 -14.120 -50.197 1.00 36.66 225 LEU A N 1
ATOM 1594 C CA . LEU A 1 225 ? -18.477 -12.881 -50.578 1.00 36.66 225 LEU A CA 1
ATOM 1595 C C . LEU A 1 225 ? -19.404 -11.646 -50.601 1.00 36.66 225 LEU A C 1
ATOM 1597 O O . LEU A 1 225 ? -20.473 -11.714 -51.206 1.00 36.66 225 LEU A O 1
ATOM 1601 N N . ARG A 1 226 ? -18.914 -10.483 -50.129 1.00 34.81 226 ARG A N 1
ATOM 1602 C CA . ARG A 1 226 ? -19.132 -9.152 -50.750 1.00 34.81 226 ARG A CA 1
ATOM 1603 C C . ARG A 1 226 ? -18.104 -8.109 -50.260 1.00 34.81 226 ARG A C 1
ATOM 1605 O O . ARG A 1 226 ? -17.714 -8.099 -49.101 1.00 34.81 226 ARG A O 1
ATOM 1612 N N . LYS A 1 227 ? -17.639 -7.286 -51.211 1.00 38.50 227 LYS A N 1
ATOM 1613 C CA . LYS A 1 227 ? -16.582 -6.249 -51.140 1.00 38.50 227 LYS A CA 1
ATOM 1614 C C . LYS A 1 227 ? -16.934 -5.040 -50.242 1.00 38.50 227 LYS A C 1
ATOM 1616 O O . LYS A 1 227 ? -18.118 -4.801 -50.021 1.00 38.50 227 LYS A O 1
ATOM 1621 N N . PRO A 1 228 ? -15.932 -4.238 -49.813 1.00 37.06 228 PRO A N 1
ATOM 1622 C CA . PRO A 1 228 ? -16.117 -3.093 -48.920 1.00 37.06 228 PRO A CA 1
ATOM 1623 C C . PRO A 1 228 ? -16.516 -1.807 -49.661 1.00 37.06 228 PRO A C 1
ATOM 1625 O O . PRO A 1 228 ? -16.149 -1.595 -50.818 1.00 37.06 228 PRO A O 1
ATOM 1628 N N . SER A 1 229 ? -17.219 -0.921 -48.957 1.00 35.66 229 SER A N 1
ATOM 1629 C CA . SER A 1 229 ? -17.530 0.448 -49.383 1.00 35.66 229 SER A CA 1
ATOM 1630 C C . SER A 1 229 ? -17.023 1.421 -48.317 1.00 35.66 229 SER A C 1
ATOM 1632 O O . SER A 1 229 ? -17.439 1.338 -47.165 1.00 35.66 229 SER A O 1
ATOM 1634 N N . ALA A 1 230 ? -16.117 2.323 -48.697 1.00 38.19 230 ALA A N 1
ATOM 1635 C CA . ALA A 1 230 ? -15.796 3.527 -47.929 1.00 38.19 230 ALA A CA 1
ATOM 1636 C C . ALA A 1 230 ? -16.881 4.598 -48.159 1.00 38.19 230 ALA A C 1
ATOM 1638 O O . ALA A 1 230 ? -17.577 4.551 -49.179 1.00 38.19 230 ALA A O 1
ATOM 1639 N N . PRO A 1 231 ? -16.993 5.591 -47.263 1.00 37.44 231 PRO A N 1
ATOM 1640 C CA . PRO A 1 231 ? -16.478 6.903 -47.659 1.00 37.44 231 PRO A CA 1
ATOM 1641 C C . PRO A 1 231 ? -15.683 7.644 -46.565 1.00 37.44 231 PRO A C 1
ATOM 1643 O O . PRO A 1 231 ? -15.674 7.280 -45.394 1.00 37.44 231 PRO A O 1
ATOM 1646 N N . SER A 1 232 ? -14.979 8.673 -47.039 1.00 29.31 232 SER A N 1
ATOM 1647 C CA . SER A 1 232 ? -13.984 9.542 -46.386 1.00 29.31 232 SER A CA 1
ATOM 1648 C C . SER A 1 232 ? -14.634 10.874 -45.884 1.00 29.31 232 SER A C 1
ATOM 1650 O O . SER A 1 232 ? -15.856 10.903 -45.757 1.00 29.31 232 SER A O 1
ATOM 1652 N N . PRO A 1 233 ? -13.915 11.992 -45.617 1.00 42.78 233 PRO A N 1
ATOM 1653 C CA . PRO A 1 233 ? -13.483 12.474 -44.293 1.00 42.78 233 PRO A CA 1
ATOM 1654 C C . PRO A 1 233 ? -14.004 13.893 -43.920 1.00 42.78 233 PRO A C 1
ATOM 1656 O O . PRO A 1 233 ? -14.420 14.639 -44.799 1.00 42.78 233 PRO A O 1
ATOM 1659 N N . ALA A 1 234 ? -13.911 14.293 -42.638 1.00 27.50 234 ALA A N 1
ATOM 1660 C CA . ALA A 1 234 ? -13.860 15.678 -42.086 1.00 27.50 234 ALA A CA 1
ATOM 1661 C C . ALA A 1 234 ? -14.156 15.619 -40.561 1.00 27.50 234 ALA A C 1
ATOM 1663 O O . ALA A 1 234 ? -14.942 14.777 -40.151 1.00 27.50 234 ALA A O 1
ATOM 1664 N N . ALA A 1 235 ? -13.626 16.422 -39.631 1.00 27.66 235 ALA A N 1
ATOM 1665 C CA . ALA A 1 235 ? -12.755 17.591 -39.680 1.00 27.66 235 ALA A CA 1
ATOM 1666 C C . ALA A 1 235 ? -12.015 17.798 -38.331 1.00 27.66 235 ALA A C 1
ATOM 1668 O O . ALA A 1 235 ? -12.333 17.208 -37.301 1.00 27.66 235 ALA A O 1
ATOM 1669 N N . VAL A 1 236 ? -11.017 18.673 -38.423 1.00 25.66 236 VAL A N 1
ATOM 1670 C CA . VAL A 1 236 ? -10.062 19.230 -37.455 1.00 25.66 236 VAL A CA 1
ATOM 1671 C C . VAL A 1 236 ? -10.690 20.104 -36.342 1.00 25.66 236 VAL A C 1
ATOM 1673 O O . VAL A 1 236 ? -11.609 20.866 -36.604 1.00 25.66 236 VAL A O 1
ATOM 1676 N N . ALA A 1 237 ? -10.098 19.987 -35.141 1.00 23.67 237 ALA A N 1
ATOM 1677 C CA . ALA A 1 237 ? -9.820 20.940 -34.039 1.00 23.67 237 ALA A CA 1
ATOM 1678 C C . ALA A 1 237 ? -10.727 22.152 -33.711 1.00 23.67 237 ALA A C 1
ATOM 1680 O O . ALA A 1 237 ? -11.058 22.946 -34.579 1.00 23.67 237 ALA A O 1
ATOM 1681 N N . ALA A 1 238 ? -10.879 22.428 -32.403 1.00 27.78 238 ALA A N 1
ATOM 1682 C CA . ALA A 1 238 ? -10.479 23.709 -31.790 1.00 27.78 238 ALA A CA 1
ATOM 1683 C C . ALA A 1 238 ? -10.512 23.663 -30.249 1.00 27.78 238 ALA A C 1
ATOM 1685 O O . ALA A 1 238 ? -11.392 23.068 -29.632 1.00 27.78 238 ALA A O 1
ATOM 1686 N N . ALA A 1 239 ? -9.522 24.331 -29.659 1.00 27.12 239 ALA A N 1
ATOM 1687 C CA . ALA A 1 239 ? -9.371 24.631 -28.244 1.00 27.12 239 ALA A CA 1
ATOM 1688 C C . ALA A 1 239 ? -10.336 25.737 -27.776 1.00 27.12 239 ALA A C 1
ATOM 1690 O O . ALA A 1 239 ? -10.775 26.566 -28.571 1.00 27.12 239 ALA A O 1
ATOM 1691 N N . GLY A 1 240 ? -10.585 25.801 -26.466 1.00 27.56 240 GLY A N 1
ATOM 1692 C CA . GLY A 1 240 ? -11.335 26.884 -25.831 1.00 27.56 240 GLY A CA 1
ATOM 1693 C C . GLY A 1 240 ? -10.910 27.103 -24.381 1.00 27.56 240 GLY A C 1
ATOM 1694 O O . GLY A 1 240 ? -11.431 26.471 -23.471 1.00 27.56 240 GLY A O 1
ATOM 1695 N N . VAL A 1 241 ? -9.950 28.008 -24.194 1.00 31.83 241 VAL A N 1
ATOM 1696 C CA . VAL A 1 241 ? -9.640 28.714 -22.940 1.00 31.83 241 VAL A CA 1
ATOM 1697 C C . VAL A 1 241 ? -10.779 29.679 -22.630 1.00 31.83 241 VAL A C 1
ATOM 1699 O O . VAL A 1 241 ? -11.108 30.453 -23.523 1.00 31.83 241 VAL A O 1
ATOM 1702 N N . GLN A 1 242 ? -11.279 29.753 -21.389 1.00 33.19 242 GLN A N 1
ATOM 1703 C CA . GLN A 1 242 ? -11.872 30.993 -20.865 1.00 33.19 242 GLN A CA 1
ATOM 1704 C C . GLN A 1 242 ? -11.617 31.182 -19.358 1.00 33.19 242 GLN A C 1
ATOM 1706 O O . GLN A 1 242 ? -12.067 30.385 -18.545 1.00 33.19 242 GLN A O 1
ATOM 1711 N N . LYS A 1 243 ? -10.864 32.265 -19.107 1.00 39.97 243 LYS A N 1
ATOM 1712 C CA . LYS A 1 243 ? -10.822 33.240 -17.997 1.00 39.97 243 LYS A CA 1
ATOM 1713 C C . LYS A 1 243 ? -11.038 32.789 -16.552 1.00 39.97 243 LYS A C 1
ATOM 1715 O O . LYS A 1 243 ? -12.181 32.456 -16.184 1.00 39.97 243 LYS A O 1
#

Radius of gyration: 30.31 Å; chains: 1; bounding box: 48×78×98 Å

pLDDT: mean 71.44, std 26.7, range [23.67, 98.56]

Organism: NCBI:txid1034604

Foldseek 3Di:
DDDPPDDPPDDDDDFADFPVVLVVLDDPQVQRDPVSQVVVVQVSQQVVCVVVVNPVGNVSPPDDPDGDDGRDPCQFAFWELQWLKFDDLPVRDIGHALRNHFFDPVSRVSSVVVRVVLNVVSVPDDDPSSVVSGDSPPGDIDGDDPPPPCRRPTDDPPDDDDPDPDDDDPPPDDDDDDDDDDDDDDDDDDDDDDDDDDDDDDDPDPVVVVVPPDDDDDDDDDDDDDDDDDDDDDDDDDDDDDD

Secondary structure (DSSP, 8-state):
-----SPTT---------HHHHHHT---TT---HHHHHHHHHHHHHHHHHHTT-TTGGGGSPPPS-------TTSS-SEE---S-EEETTTTEEE--GGGT-SSHHHHHHHHHHHHHHHHHTTT--GGGGGGG-BSTTPPPEEPP--GGGTTT---TT------TT-PPPPPPPPPP---------------PPPPPP--PPP--STTTTTSS------------------------------

Sequence (243 aa):
MGASHNPPGIECWTLISSSAYGKANKVPQEAVPEEVHQKVAGELLDALAAALGRPGGRAALPRALYTRCQLWGAALPTNTPGVECVVDPHARVGICGDWLTGSSLQDAVRSGTTLANRIAALRGVQGPELYAHELGLRQRFAPLAAGGATAEIGGFPGLSITPRAGGSAPRAGSARPGGTSNAGRGQRGSGQQPPRPASAQAPASAQQRQQQEQRPGAAAGTGGLRKPSAPSPAAVAAAGVQK